Protein AF-A0A165G1H1-F1 (afdb_monomer_lite)

Sequence (234 aa):
MLLKFMSTDVFQSAILDDTTGDLAFRTKTHRPRRTRSGSQASNSSFASIRSLEKCPMASGSSEPHITLVEDAEGNIVADVTWEGDNAVLIRIGDECIKGTAELFDAAFMRILPDGVLMPTRMEYTWRLASDCLTLQNHIRSGAGSSLIPASAPRAGHDYVDLRALPEDEILEMLVCYLLLSSLRERMYSIKPQAYSHTRNQRTTQRQPLSLSTLRRHATRSVACLRNTFRRTVT

Radius of gyration: 27.7 Å; chains: 1; bounding box: 41×78×94 Å

Secondary structure (DSSP, 8-state):
-EEEESSS-TTS-EEEETTT--EEEEEEEE-------------------------------PPPEEEEEE-SS--EEEEEEEETTEEEEEEETTEEE-SHHHHB-GGG-EEETTEEEEEBTTS-EEEE-SS-EEEE--TT-SS------SS-SSSSS-EEE-TTS-HHHHHHHHHHHHHHHHHHHHHHHT-SSSSTTSGGGS--------GGGTTSSSSSSSTTGGGTTS----

Structure (mmCIF, N/CA/C/O backbone):
data_AF-A0A165G1H1-F1
#
_entry.id   AF-A0A165G1H1-F1
#
loop_
_atom_site.group_PDB
_atom_site.id
_atom_site.type_symbol
_atom_site.label_atom_id
_atom_site.label_alt_id
_atom_site.label_comp_id
_atom_site.label_asym_id
_atom_site.label_entity_id
_atom_site.label_seq_id
_atom_site.pdbx_PDB_ins_code
_atom_site.Cartn_x
_atom_site.Cartn_y
_atom_site.Cartn_z
_atom_site.occupancy
_atom_site.B_iso_or_equiv
_atom_site.auth_seq_id
_atom_site.auth_comp_id
_atom_site.auth_asym_id
_atom_site.auth_atom_id
_atom_site.pdbx_PDB_model_num
ATOM 1 N N . MET A 1 1 ? -7.426 -11.919 4.978 1.00 88.00 1 MET A N 1
ATOM 2 C CA . MET A 1 1 ? -8.540 -11.114 4.445 1.00 88.00 1 MET A CA 1
ATOM 3 C C . MET A 1 1 ? -8.407 -10.894 2.931 1.00 88.00 1 MET A C 1
ATOM 5 O O . MET A 1 1 ? -7.286 -10.710 2.481 1.00 88.00 1 MET A O 1
ATOM 9 N N . LEU A 1 2 ? -9.486 -10.939 2.130 1.00 91.81 2 LEU A N 1
ATOM 10 C CA . LEU A 1 2 ? -9.439 -10.493 0.718 1.00 91.81 2 LEU A CA 1
ATOM 11 C C . LEU A 1 2 ? -10.027 -9.088 0.658 1.00 91.81 2 LEU A C 1
ATOM 13 O O . LEU A 1 2 ? -11.213 -8.919 0.905 1.00 91.81 2 LEU A O 1
ATOM 17 N N . LEU A 1 3 ? -9.198 -8.099 0.356 1.00 94.25 3 LEU A N 1
ATOM 18 C CA . LEU A 1 3 ? -9.585 -6.696 0.396 1.00 94.25 3 LEU A CA 1
ATOM 19 C C . LEU A 1 3 ? -10.012 -6.209 -0.984 1.00 94.25 3 LEU A C 1
ATOM 21 O O . LEU A 1 3 ? -9.318 -6.469 -1.966 1.00 94.25 3 LEU A O 1
ATOM 25 N N . LYS A 1 4 ? -11.128 -5.482 -1.044 1.00 94.25 4 LYS A N 1
ATOM 26 C CA . LYS A 1 4 ? -11.696 -4.895 -2.256 1.00 94.25 4 LYS A CA 1
ATOM 27 C C . LYS A 1 4 ? -11.746 -3.371 -2.168 1.00 94.25 4 LYS A C 1
ATOM 29 O O . LYS A 1 4 ? -12.435 -2.816 -1.316 1.00 94.25 4 LYS A O 1
ATOM 34 N N . PHE A 1 5 ? -11.089 -2.692 -3.096 1.00 94.38 5 PHE A N 1
ATOM 35 C CA . PHE A 1 5 ? -11.123 -1.245 -3.263 1.00 94.38 5 PHE A CA 1
ATOM 36 C C . PHE A 1 5 ? -12.412 -0.823 -3.978 1.00 94.38 5 PHE A C 1
ATOM 38 O O . PHE A 1 5 ? -12.805 -1.390 -4.994 1.00 94.38 5 PHE A O 1
ATOM 45 N N . MET A 1 6 ? -13.094 0.180 -3.430 1.00 94.69 6 MET A N 1
ATOM 46 C CA . MET A 1 6 ? -14.313 0.758 -4.009 1.00 94.69 6 MET A CA 1
ATOM 47 C C . MET A 1 6 ? -14.039 1.877 -5.017 1.00 94.69 6 MET A C 1
ATOM 49 O O . MET A 1 6 ? -14.932 2.248 -5.777 1.00 94.69 6 MET A O 1
ATOM 53 N N . SER A 1 7 ? -12.828 2.430 -5.014 1.00 92.31 7 SER A N 1
ATOM 54 C CA . SER A 1 7 ? -12.386 3.494 -5.910 1.00 92.31 7 SER A CA 1
ATOM 55 C C . SER A 1 7 ? -11.147 3.051 -6.677 1.00 92.31 7 SER A C 1
ATOM 57 O O . SER A 1 7 ? -10.309 2.322 -6.152 1.00 92.31 7 SER A O 1
ATOM 59 N N . THR A 1 8 ? -10.998 3.556 -7.902 1.00 89.31 8 THR A N 1
ATOM 60 C CA . THR A 1 8 ? -9.758 3.406 -8.675 1.00 89.31 8 THR A CA 1
ATOM 61 C C . THR A 1 8 ? -8.604 4.198 -8.064 1.00 89.31 8 THR A C 1
ATOM 63 O O . THR A 1 8 ? -7.445 3.869 -8.291 1.00 89.31 8 THR A O 1
ATOM 66 N N . ASP A 1 9 ? -8.912 5.266 -7.320 1.00 92.06 9 ASP A N 1
ATOM 67 C CA . ASP A 1 9 ? -7.918 6.021 -6.563 1.00 92.06 9 ASP A CA 1
ATOM 68 C C . ASP A 1 9 ? -7.732 5.371 -5.188 1.00 92.06 9 ASP A C 1
ATOM 70 O O . ASP A 1 9 ? -8.507 5.610 -4.259 1.00 92.06 9 ASP A O 1
ATOM 74 N N . VAL A 1 10 ? -6.688 4.549 -5.059 1.00 93.88 10 VAL A N 1
ATOM 75 C CA . VAL A 1 10 ? -6.363 3.822 -3.819 1.00 93.88 10 VAL A CA 1
ATOM 76 C C . VAL A 1 10 ? -6.063 4.749 -2.638 1.00 93.88 10 VAL A C 1
ATOM 78 O O . VAL A 1 10 ? -6.120 4.310 -1.494 1.00 93.88 10 VAL A O 1
ATOM 81 N N . PHE A 1 11 ? -5.781 6.028 -2.893 1.00 95.06 11 PHE A N 1
ATOM 82 C CA . PHE A 1 11 ? -5.533 7.064 -1.887 1.00 95.06 11 PHE A CA 1
ATOM 83 C C . PHE A 1 11 ? -6.818 7.744 -1.385 1.00 95.06 11 PHE A C 1
ATOM 85 O O . PHE A 1 11 ? -6.796 8.496 -0.406 1.00 95.06 11 PHE A O 1
ATOM 92 N N . GLN A 1 12 ? -7.942 7.493 -2.059 1.00 95.75 12 GLN A N 1
ATOM 93 C CA . GLN A 1 12 ? -9.278 7.968 -1.707 1.00 95.75 12 GLN A CA 1
ATOM 94 C C . GLN A 1 12 ? -10.297 6.840 -1.908 1.00 95.75 12 GLN A C 1
ATOM 96 O O . GLN A 1 12 ? -11.216 6.947 -2.725 1.00 95.75 12 GLN A O 1
ATOM 101 N N . SER A 1 13 ? -10.126 5.735 -1.181 1.00 96.38 13 SER A N 1
ATOM 102 C CA . SER A 1 13 ? -10.962 4.545 -1.334 1.00 96.38 13 SER A CA 1
ATOM 103 C C . SER A 1 13 ? -11.486 4.032 0.001 1.00 96.38 13 SER A C 1
ATOM 105 O O . SER A 1 13 ? -10.786 4.004 1.009 1.00 96.38 13 SER A O 1
ATOM 107 N N . ALA A 1 14 ? -12.726 3.547 -0.012 1.00 97.19 14 ALA A N 1
ATOM 108 C CA . ALA A 1 14 ? -13.177 2.571 0.972 1.00 97.19 14 ALA A CA 1
ATOM 109 C C . ALA A 1 14 ? -12.654 1.188 0.566 1.00 97.19 14 ALA A C 1
ATOM 111 O O . ALA A 1 14 ? -12.593 0.877 -0.629 1.00 97.19 14 ALA A O 1
ATOM 112 N N . ILE A 1 15 ? -12.258 0.384 1.543 1.00 97.06 15 ILE A N 1
ATOM 113 C CA . ILE A 1 15 ? -11.719 -0.956 1.346 1.00 97.06 15 ILE A CA 1
ATOM 114 C C . ILE A 1 15 ? -12.607 -1.916 2.127 1.00 97.06 15 ILE A C 1
ATOM 116 O O . ILE A 1 15 ? -12.698 -1.824 3.349 1.00 97.06 15 ILE A O 1
ATOM 120 N N . LEU A 1 16 ? -13.285 -2.808 1.414 1.00 96.69 16 LEU A N 1
ATOM 121 C CA . LEU A 1 16 ? -14.187 -3.796 1.998 1.00 96.69 16 LEU A CA 1
ATOM 122 C C . LEU A 1 16 ? -13.482 -5.147 2.126 1.00 96.69 16 LEU A C 1
ATOM 124 O O . LEU A 1 16 ? -12.673 -5.493 1.265 1.00 96.69 16 LEU A O 1
ATOM 128 N N . ASP A 1 17 ? -13.815 -5.934 3.142 1.00 95.75 17 ASP A N 1
ATOM 129 C CA . ASP A 1 17 ? -13.526 -7.367 3.107 1.00 95.75 17 ASP A CA 1
ATOM 130 C C . ASP A 1 17 ? -14.529 -8.030 2.155 1.00 95.75 17 ASP A C 1
ATOM 132 O O . ASP A 1 17 ? -15.737 -7.982 2.363 1.00 95.75 17 ASP A O 1
ATOM 136 N N . ASP A 1 18 ? -14.040 -8.640 1.079 1.00 93.56 18 ASP A N 1
ATOM 137 C CA . ASP A 1 18 ? -14.876 -9.301 0.073 1.00 93.56 18 ASP A CA 1
ATOM 138 C C . ASP A 1 18 ? -15.658 -10.492 0.651 1.00 93.56 18 ASP A C 1
ATOM 140 O O . ASP A 1 18 ? -16.696 -10.870 0.112 1.00 93.56 18 ASP A O 1
ATOM 144 N N . THR A 1 19 ? -15.173 -11.093 1.744 1.00 93.00 19 THR A N 1
ATOM 145 C CA . THR A 1 19 ? -15.834 -12.247 2.365 1.00 93.00 19 THR A CA 1
ATOM 146 C C . THR A 1 19 ? -17.024 -11.862 3.232 1.00 93.00 19 THR A C 1
ATOM 148 O O . THR A 1 19 ? -18.045 -12.549 3.180 1.00 93.00 19 THR A O 1
ATOM 151 N N . THR A 1 20 ? -16.922 -10.776 3.999 1.00 95.69 20 THR A N 1
ATOM 152 C CA . THR A 1 20 ? -18.001 -10.304 4.880 1.00 95.69 20 THR A CA 1
ATOM 153 C C . THR A 1 20 ? -18.865 -9.231 4.218 1.00 95.69 20 THR A C 1
ATOM 155 O O . THR A 1 20 ? -20.048 -9.115 4.519 1.00 95.69 20 THR A O 1
ATOM 158 N N . GLY A 1 21 ? -18.299 -8.479 3.272 1.00 95.56 21 GLY A N 1
ATOM 159 C CA . GLY A 1 21 ? -18.893 -7.273 2.700 1.00 95.56 21 GLY A CA 1
ATOM 160 C C . GLY A 1 21 ? -18.732 -6.034 3.586 1.00 95.56 21 GLY A C 1
ATOM 161 O O . GLY A 1 21 ? -19.186 -4.956 3.197 1.00 95.56 21 GLY A O 1
ATOM 162 N N . ASP A 1 22 ? -18.086 -6.172 4.745 1.00 97.38 22 ASP A N 1
ATOM 163 C CA . ASP A 1 22 ? -17.929 -5.096 5.717 1.00 97.38 22 ASP A CA 1
ATOM 164 C C . ASP A 1 22 ? -16.789 -4.151 5.334 1.00 97.38 22 ASP A C 1
ATOM 166 O O . ASP A 1 22 ? -15.835 -4.518 4.643 1.00 97.38 22 ASP A O 1
ATOM 170 N N . LEU A 1 23 ? -16.885 -2.906 5.801 1.00 97.69 23 LEU A N 1
ATOM 171 C CA . LEU A 1 23 ? -15.810 -1.930 5.671 1.00 97.69 23 LEU A CA 1
ATOM 172 C C . LEU A 1 23 ? -14.637 -2.361 6.554 1.00 97.69 23 LEU A C 1
ATOM 174 O O . LEU A 1 23 ? -14.762 -2.339 7.770 1.00 97.69 23 LEU A O 1
ATOM 178 N N . ALA A 1 24 ? -13.507 -2.708 5.943 1.00 97.44 24 ALA A N 1
ATOM 179 C CA . ALA A 1 24 ? -12.285 -3.039 6.667 1.00 97.44 24 ALA A CA 1
ATOM 180 C C . ALA A 1 24 ? -11.453 -1.780 6.939 1.00 97.44 24 ALA A C 1
ATOM 182 O O . ALA A 1 24 ? -11.040 -1.534 8.066 1.00 97.44 24 ALA A O 1
ATOM 183 N N . PHE A 1 25 ? -11.231 -0.963 5.903 1.00 98.12 25 PHE A N 1
ATOM 184 C CA . PHE A 1 25 ? -10.401 0.237 6.005 1.00 98.12 25 PHE A CA 1
ATOM 185 C C . PHE A 1 25 ? -10.899 1.371 5.112 1.00 98.12 25 PHE A C 1
ATOM 187 O O . PHE A 1 25 ? -11.646 1.168 4.150 1.00 98.12 25 PHE A O 1
ATOM 194 N N . ARG A 1 26 ? -10.414 2.584 5.371 1.00 98.38 26 ARG A N 1
ATOM 195 C CA . ARG A 1 26 ? -10.603 3.743 4.498 1.00 98.38 26 ARG A CA 1
ATOM 196 C C . ARG A 1 26 ? -9.303 4.506 4.316 1.00 98.38 26 ARG A C 1
ATOM 198 O O . ARG A 1 26 ? -8.645 4.858 5.285 1.00 98.38 26 ARG A O 1
ATOM 205 N N . THR A 1 27 ? -8.966 4.823 3.073 1.00 98.12 27 THR A N 1
ATOM 206 C CA . THR A 1 27 ? -7.806 5.653 2.747 1.00 98.12 27 THR A CA 1
ATOM 207 C C . THR A 1 27 ? -8.238 7.077 2.416 1.00 98.12 27 THR A C 1
ATOM 209 O O . THR A 1 27 ? -9.211 7.300 1.688 1.00 98.12 27 T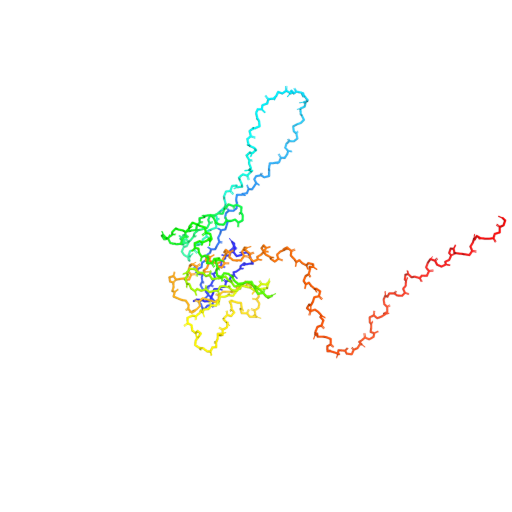HR A O 1
ATOM 212 N N . LYS A 1 28 ? -7.527 8.062 2.973 1.00 97.75 28 LYS A N 1
ATOM 213 C CA . LYS A 1 28 ? -7.752 9.488 2.705 1.00 97.75 28 LYS A CA 1
ATOM 214 C C . LYS A 1 28 ? -6.433 10.228 2.572 1.00 97.75 28 LYS A C 1
ATOM 216 O O . LYS A 1 28 ? -5.725 10.427 3.555 1.00 97.75 28 LYS A O 1
ATOM 221 N N . THR A 1 29 ? -6.141 10.730 1.380 1.00 96.44 29 THR A N 1
ATOM 222 C CA . THR A 1 29 ? -5.012 11.645 1.185 1.00 96.44 29 THR A CA 1
ATOM 223 C C . THR A 1 29 ? -5.447 13.101 1.211 1.00 96.44 29 THR A C 1
ATOM 225 O O . THR A 1 29 ? -6.160 13.586 0.328 1.00 96.44 29 THR A O 1
ATOM 228 N N . HIS A 1 30 ? -4.937 13.828 2.200 1.00 94.38 30 HIS A N 1
ATOM 229 C CA . HIS A 1 30 ? -5.080 15.269 2.329 1.00 94.38 30 HIS A CA 1
ATOM 230 C C . HIS A 1 30 ? -3.981 15.957 1.528 1.00 94.38 30 HIS A C 1
ATOM 232 O O . HIS A 1 30 ? -2.881 16.189 2.024 1.00 94.38 30 HIS A O 1
ATOM 238 N N . ARG A 1 31 ? -4.276 16.283 0.266 1.00 88.19 31 ARG A N 1
ATOM 239 C CA . ARG A 1 31 ? -3.394 17.139 -0.532 1.00 88.19 31 ARG A CA 1
ATOM 240 C C . ARG A 1 31 ? -3.667 18.599 -0.176 1.00 88.19 31 ARG A C 1
ATOM 242 O O . ARG A 1 31 ? -4.830 19.012 -0.269 1.00 88.19 31 ARG A O 1
ATOM 249 N N . PRO A 1 32 ? -2.642 19.391 0.172 1.00 81.06 32 PRO A N 1
ATOM 250 C CA . PRO A 1 32 ? -2.816 20.820 0.324 1.00 81.06 32 PRO A CA 1
ATOM 251 C C . PRO A 1 32 ? -3.349 21.354 -0.999 1.00 81.06 32 PRO A C 1
ATOM 253 O O . PRO A 1 32 ? -2.744 21.197 -2.067 1.00 81.06 32 PRO A O 1
ATOM 256 N N . ARG A 1 33 ? -4.563 21.911 -0.955 1.00 73.81 33 ARG A N 1
ATOM 257 C CA . ARG A 1 33 ? -5.122 22.589 -2.117 1.00 73.81 33 ARG A CA 1
ATOM 258 C C . ARG A 1 33 ? -4.178 23.741 -2.384 1.00 73.81 33 ARG A C 1
ATOM 260 O O . ARG A 1 33 ? -4.191 24.704 -1.626 1.00 73.81 33 ARG A O 1
ATOM 267 N N . ARG A 1 34 ? -3.393 23.659 -3.465 1.00 65.81 34 ARG A N 1
ATOM 268 C CA . ARG A 1 34 ? -2.727 24.840 -4.012 1.00 65.81 34 ARG A CA 1
ATOM 269 C C . ARG A 1 34 ? -3.820 25.883 -4.162 1.00 65.81 34 ARG A C 1
ATOM 271 O O . ARG A 1 34 ? -4.680 25.749 -5.036 1.00 65.81 34 ARG A O 1
ATOM 278 N N . THR A 1 35 ? -3.824 26.882 -3.288 1.00 65.81 35 THR A N 1
ATOM 279 C CA . THR A 1 35 ? -4.577 28.102 -3.504 1.00 65.81 35 THR A CA 1
ATOM 280 C C . THR A 1 35 ? -4.080 28.578 -4.851 1.00 65.81 35 THR A C 1
ATOM 282 O O . THR A 1 35 ? -2.917 28.951 -5.002 1.00 65.81 35 THR A O 1
ATOM 285 N N . ARG A 1 36 ? -4.916 28.430 -5.888 1.00 61.50 36 ARG A N 1
ATOM 286 C CA . ARG A 1 36 ? -4.657 29.075 -7.168 1.00 61.50 36 ARG A CA 1
ATOM 287 C C . ARG A 1 36 ? -4.565 30.540 -6.799 1.00 61.50 36 ARG A C 1
ATOM 289 O O . ARG A 1 36 ? -5.592 31.153 -6.525 1.00 61.50 36 ARG A O 1
ATOM 296 N N . SER A 1 37 ? -3.338 31.043 -6.695 1.00 57.97 37 SER A N 1
ATOM 297 C CA . SER A 1 37 ? -3.069 32.461 -6.588 1.00 57.97 37 SER A CA 1
ATOM 298 C C . SER A 1 37 ? -3.634 33.032 -7.876 1.00 57.97 37 SER A C 1
ATOM 300 O O . SER A 1 37 ? -3.031 32.921 -8.944 1.00 57.97 37 SER A O 1
ATOM 302 N N . GLY A 1 38 ? -4.901 33.442 -7.805 1.00 55.44 38 GLY A N 1
ATOM 303 C CA . GLY A 1 38 ? -5.586 34.104 -8.888 1.00 55.44 38 GLY A CA 1
ATOM 304 C C . GLY A 1 38 ? -4.747 35.327 -9.156 1.00 55.44 38 GLY A C 1
ATOM 305 O O . GLY A 1 38 ? -4.605 36.174 -8.280 1.00 55.44 38 GLY A O 1
ATOM 306 N N . SER A 1 39 ? -4.119 35.348 -10.323 1.00 54.97 39 SER A N 1
ATOM 307 C CA . SER A 1 39 ? -3.339 36.460 -10.825 1.00 54.97 39 SER A CA 1
ATOM 308 C C . SER A 1 39 ? -4.213 37.710 -10.806 1.00 54.97 39 SER A C 1
ATOM 310 O O . SER A 1 39 ? -4.924 37.997 -11.768 1.00 54.97 39 SER A O 1
ATOM 312 N N . GLN A 1 40 ? -4.187 38.443 -9.694 1.00 53.25 40 GLN A N 1
ATOM 313 C CA . GLN A 1 40 ? -4.525 39.850 -9.693 1.00 53.25 40 GLN A CA 1
ATOM 314 C C . GLN A 1 40 ? -3.415 40.514 -10.495 1.00 53.25 40 GLN A C 1
ATOM 316 O O . GLN A 1 40 ? -2.267 40.606 -10.062 1.00 53.25 40 GLN A O 1
ATOM 321 N N . ALA A 1 41 ? -3.755 40.865 -11.732 1.00 54.38 41 ALA A N 1
ATOM 322 C CA . ALA A 1 41 ? -2.933 41.685 -12.593 1.00 54.38 41 ALA A CA 1
ATOM 323 C C . ALA A 1 41 ? -2.768 43.059 -11.932 1.00 54.38 41 ALA A C 1
ATOM 325 O O . ALA A 1 41 ? -3.578 43.961 -12.132 1.00 54.38 41 ALA A O 1
ATOM 326 N N . SER A 1 42 ? -1.724 43.208 -11.125 1.00 48.38 42 SER A N 1
ATOM 327 C CA . SER A 1 42 ? -1.283 44.507 -10.637 1.00 48.38 42 SER A CA 1
ATOM 328 C C . SER A 1 42 ? -0.283 45.067 -11.639 1.00 48.38 42 SER A C 1
ATOM 330 O O . SER A 1 42 ? 0.907 44.761 -11.616 1.00 48.38 42 SER A O 1
ATOM 332 N N . ASN A 1 43 ? -0.805 45.879 -12.555 1.00 59.03 43 ASN A N 1
ATOM 333 C CA . ASN A 1 43 ? -0.022 46.827 -13.330 1.00 59.03 43 ASN A CA 1
ATOM 334 C C . ASN A 1 43 ? 0.638 47.828 -12.370 1.00 59.03 43 ASN A C 1
ATOM 336 O O . ASN A 1 43 ? -0.042 48.728 -11.888 1.00 59.03 43 ASN A O 1
ATOM 340 N N . SER A 1 44 ? 1.948 47.728 -12.139 1.00 47.44 44 SER A N 1
ATOM 341 C CA . SER A 1 44 ? 2.757 48.899 -11.769 1.00 47.44 44 SER A CA 1
ATOM 342 C C . SER A 1 44 ? 4.259 48.656 -11.944 1.00 47.44 44 SER A C 1
ATOM 344 O O . SER A 1 44 ? 4.891 47.957 -11.160 1.00 47.44 44 SER A O 1
ATOM 346 N N . SER A 1 45 ? 4.774 49.298 -12.989 1.00 46.62 45 SER A N 1
ATOM 347 C CA . SER A 1 45 ? 5.944 50.181 -13.031 1.00 46.62 45 SER A CA 1
ATOM 348 C C . SER A 1 45 ? 7.354 49.700 -12.656 1.00 46.62 45 SER A C 1
ATOM 350 O O . SER A 1 45 ? 7.663 49.199 -11.583 1.00 46.62 45 SER A O 1
ATOM 352 N N . PHE A 1 46 ? 8.212 50.007 -13.626 1.00 56.78 46 PHE A N 1
ATOM 353 C CA . PHE A 1 46 ? 9.656 49.895 -13.760 1.00 56.78 46 PHE A CA 1
ATOM 354 C C . PHE A 1 46 ? 10.481 50.550 -12.631 1.00 56.78 46 PHE A C 1
ATOM 356 O O . PHE A 1 46 ? 10.100 51.581 -12.084 1.00 56.78 46 PHE A O 1
ATOM 363 N N . ALA A 1 47 ? 11.695 50.010 -12.469 1.00 53.56 47 ALA A N 1
ATOM 364 C CA . ALA A 1 47 ? 12.899 50.576 -11.844 1.00 53.56 47 ALA A CA 1
ATOM 365 C C . ALA A 1 47 ? 13.067 50.482 -10.311 1.00 53.56 47 ALA A C 1
ATOM 367 O O . ALA A 1 47 ? 12.691 51.371 -9.555 1.00 53.56 47 ALA A O 1
ATOM 368 N N . SER A 1 48 ? 13.864 49.499 -9.877 1.00 39.47 48 SER A N 1
ATOM 369 C CA . SER A 1 48 ? 15.102 49.795 -9.137 1.00 39.47 48 SER A CA 1
ATOM 370 C C . SER A 1 48 ? 16.038 48.590 -9.099 1.00 39.47 48 SER A C 1
ATOM 372 O O . SER A 1 48 ? 15.729 47.538 -8.550 1.00 39.47 48 SER A O 1
ATOM 374 N N . ILE A 1 49 ? 17.216 48.787 -9.687 1.00 55.88 49 ILE A N 1
ATOM 375 C CA . ILE A 1 49 ? 18.392 47.935 -9.545 1.00 55.88 49 ILE A CA 1
ATOM 376 C C . ILE A 1 49 ? 18.939 48.177 -8.138 1.00 55.88 49 ILE A C 1
ATOM 378 O O . ILE A 1 49 ? 19.509 49.236 -7.877 1.00 55.88 49 ILE A O 1
ATOM 382 N N . ARG A 1 50 ? 18.797 47.203 -7.238 1.00 40.47 50 ARG A N 1
ATOM 383 C CA . ARG A 1 50 ? 19.699 47.051 -6.093 1.00 40.47 50 ARG A CA 1
ATOM 384 C C . ARG A 1 50 ? 20.026 45.580 -5.903 1.00 40.47 50 ARG A C 1
ATOM 386 O O . ARG A 1 50 ? 19.154 44.756 -5.662 1.00 40.47 50 ARG A O 1
ATOM 393 N N . SER A 1 51 ? 21.318 45.312 -6.060 1.00 56.25 51 SER A N 1
ATOM 394 C CA . SER A 1 51 ? 22.048 44.136 -5.608 1.00 56.25 51 SER A CA 1
ATOM 395 C C . SER A 1 51 ? 21.597 43.764 -4.192 1.00 56.25 51 SER A C 1
ATOM 397 O O . SER A 1 51 ? 22.027 44.382 -3.218 1.00 56.25 51 SER A O 1
ATOM 399 N N . LEU A 1 52 ? 20.714 42.775 -4.105 1.00 46.84 52 LEU A N 1
ATOM 400 C CA . LEU A 1 52 ? 20.425 42.040 -2.890 1.00 46.84 52 LEU A CA 1
ATOM 401 C C . LEU A 1 52 ? 21.015 40.651 -3.094 1.00 46.84 52 LEU A C 1
ATOM 403 O O . LEU A 1 52 ? 20.851 40.051 -4.160 1.00 46.84 52 LEU A O 1
ATOM 407 N N . GLU A 1 53 ? 21.758 40.210 -2.089 1.00 45.25 53 GLU A N 1
ATOM 408 C CA . GLU A 1 53 ? 22.333 38.884 -1.983 1.00 45.25 53 GLU A CA 1
ATOM 409 C C . GLU A 1 53 ? 21.385 37.829 -2.533 1.00 45.25 53 GLU A C 1
ATOM 411 O O . GLU A 1 53 ? 20.179 37.835 -2.286 1.00 45.25 53 GLU A O 1
ATOM 416 N N . LYS A 1 54 ? 21.977 36.917 -3.297 1.00 46.09 54 LYS A N 1
ATOM 417 C CA . LYS A 1 54 ? 21.368 35.688 -3.771 1.00 46.09 54 LYS A CA 1
ATOM 418 C C . LYS A 1 54 ? 20.920 34.886 -2.548 1.00 46.09 54 LYS A C 1
ATOM 420 O O . LYS A 1 54 ? 21.642 34.007 -2.088 1.00 46.09 54 LYS A O 1
ATOM 425 N N . CYS A 1 55 ? 19.738 35.201 -2.016 1.00 42.53 55 CYS A N 1
ATOM 426 C CA . CYS A 1 55 ? 19.016 34.313 -1.127 1.00 42.53 55 CYS A CA 1
ATOM 427 C C . CYS A 1 55 ? 18.994 32.956 -1.837 1.00 42.53 55 CYS A C 1
ATOM 429 O O . CYS A 1 55 ? 18.697 32.926 -3.042 1.00 42.53 55 CYS A O 1
ATOM 431 N N . PRO A 1 56 ? 19.352 31.849 -1.164 1.00 46.09 56 PRO A N 1
ATOM 432 C CA . PRO A 1 56 ? 19.143 30.541 -1.752 1.00 46.09 56 PRO A CA 1
ATOM 433 C C . PRO A 1 56 ? 17.671 30.525 -2.134 1.00 46.09 56 PRO A C 1
ATOM 435 O O . PRO A 1 56 ? 16.816 30.806 -1.293 1.00 46.09 56 PRO A O 1
ATOM 438 N N . MET A 1 57 ? 17.394 30.351 -3.429 1.00 45.78 57 MET A N 1
ATOM 439 C CA . MET A 1 57 ? 16.030 30.203 -3.900 1.00 45.78 57 MET A CA 1
ATOM 440 C C . MET A 1 57 ? 15.400 29.182 -2.970 1.00 45.78 57 MET A C 1
ATOM 442 O O . MET A 1 57 ? 15.901 28.061 -2.901 1.00 45.78 57 MET A O 1
ATOM 446 N N . ALA A 1 58 ? 14.402 29.612 -2.196 1.00 51.59 58 ALA A N 1
ATOM 447 C CA . ALA A 1 58 ? 13.568 28.733 -1.409 1.00 51.59 58 ALA A CA 1
ATOM 448 C C . ALA A 1 58 ? 12.954 27.775 -2.426 1.00 51.59 58 ALA A C 1
ATOM 450 O O . ALA A 1 58 ? 11.972 28.090 -3.096 1.00 51.59 58 ALA A O 1
ATOM 451 N N . SER A 1 59 ? 13.659 26.672 -2.657 1.00 51.56 59 SER A N 1
ATOM 452 C CA . SER A 1 59 ? 13.263 25.568 -3.502 1.00 51.56 59 SER A CA 1
ATOM 453 C C . SER A 1 59 ? 11.905 25.180 -2.975 1.00 51.56 59 SER A C 1
ATOM 455 O O . SER A 1 59 ? 11.827 24.749 -1.829 1.00 51.56 59 SER A O 1
ATOM 457 N N . GLY A 1 60 ? 10.865 25.487 -3.755 1.00 57.47 60 GLY A N 1
ATOM 458 C CA . GLY A 1 60 ? 9.480 25.486 -3.314 1.00 57.47 60 GLY A CA 1
ATOM 459 C C . GLY A 1 60 ? 9.148 24.195 -2.592 1.00 57.47 60 GLY A C 1
ATOM 460 O O . GLY A 1 60 ? 8.846 23.192 -3.236 1.00 57.47 60 GLY A O 1
ATOM 461 N N . SER A 1 61 ? 9.235 24.243 -1.262 1.00 60.34 61 SER A N 1
ATOM 462 C CA . SER A 1 61 ? 8.901 23.144 -0.380 1.00 60.34 61 SER A CA 1
ATOM 463 C C . SER A 1 61 ? 7.417 22.927 -0.584 1.00 60.34 61 SER A C 1
ATOM 465 O O . SER A 1 61 ? 6.590 23.706 -0.102 1.00 60.34 61 SER A O 1
ATOM 467 N N . SER A 1 62 ? 7.085 21.946 -1.421 1.00 73.50 62 SER A N 1
ATOM 468 C CA . SER A 1 62 ? 5.713 21.500 -1.565 1.00 73.50 62 SER A CA 1
ATOM 469 C C . SER A 1 62 ? 5.237 21.187 -0.158 1.00 73.50 62 SER A C 1
ATOM 471 O O . SER A 1 62 ? 5.870 20.392 0.531 1.00 73.50 62 SER A O 1
ATOM 473 N N . GLU A 1 63 ? 4.173 21.857 0.272 1.00 82.19 63 GLU A N 1
ATOM 474 C CA . GLU A 1 63 ? 3.558 21.602 1.566 1.00 82.19 63 GLU A CA 1
ATOM 475 C C . GLU A 1 63 ? 3.352 20.083 1.712 1.00 82.19 63 GLU A C 1
ATOM 477 O O . GLU A 1 63 ? 2.891 19.442 0.750 1.00 82.19 63 GLU A O 1
ATOM 482 N N . PRO A 1 64 ? 3.793 19.487 2.836 1.00 86.50 64 PRO A N 1
ATOM 483 C CA . PRO A 1 64 ? 3.724 18.050 3.012 1.00 86.50 64 PRO A CA 1
ATOM 484 C C . PRO A 1 64 ? 2.262 17.621 2.948 1.00 86.50 64 PRO A C 1
ATOM 486 O O . PRO A 1 64 ? 1.372 18.298 3.464 1.00 86.50 64 PRO A O 1
ATOM 489 N N . HIS A 1 65 ? 2.009 16.499 2.286 1.00 93.75 65 HIS A N 1
ATOM 490 C CA . HIS A 1 65 ? 0.679 15.905 2.261 1.00 93.75 65 HIS A CA 1
ATOM 491 C C . HIS A 1 65 ? 0.686 14.603 3.045 1.00 93.75 65 HIS A C 1
ATOM 493 O O . HIS A 1 65 ? 1.723 13.959 3.175 1.00 93.75 65 HIS A O 1
ATOM 499 N N . ILE A 1 66 ? -0.467 14.227 3.592 1.00 96.88 66 ILE A N 1
ATOM 500 C CA . ILE A 1 66 ? -0.590 13.058 4.465 1.00 96.88 66 ILE A CA 1
ATOM 501 C C . ILE A 1 66 ? -1.665 12.140 3.901 1.00 96.88 66 ILE A C 1
ATOM 503 O O . ILE A 1 66 ? -2.738 12.596 3.505 1.00 96.88 66 ILE A O 1
ATOM 507 N N . THR A 1 67 ? -1.360 10.849 3.849 1.00 98.00 67 THR A N 1
ATOM 508 C CA . THR A 1 67 ? -2.326 9.785 3.572 1.00 98.00 67 THR A CA 1
ATOM 509 C C . THR A 1 67 ? -2.649 9.080 4.874 1.00 98.00 67 THR A C 1
ATOM 511 O O . THR A 1 67 ? -1.742 8.573 5.519 1.00 98.00 67 THR A O 1
ATOM 514 N N . LEU A 1 68 ? -3.922 9.054 5.245 1.00 98.44 68 LEU A N 1
ATOM 515 C CA . LEU A 1 68 ? -4.430 8.373 6.430 1.00 98.44 68 LEU A CA 1
ATOM 516 C C . LEU A 1 68 ? -5.072 7.049 6.024 1.00 98.44 68 LEU A C 1
ATOM 518 O O . LEU A 1 68 ? -5.750 6.983 4.994 1.00 98.44 68 LEU A O 1
ATOM 522 N N . VAL A 1 69 ? -4.877 6.027 6.848 1.00 98.44 69 VAL A N 1
ATOM 523 C CA . VAL A 1 69 ? -5.604 4.761 6.815 1.00 98.44 69 VAL A CA 1
ATOM 524 C C . VAL A 1 69 ? -6.422 4.685 8.096 1.00 98.44 69 VAL A C 1
ATOM 526 O O . VAL A 1 69 ? -5.870 4.672 9.196 1.00 98.44 69 VAL A O 1
ATOM 529 N N . GLU A 1 70 ? -7.736 4.679 7.941 1.00 98.62 70 GLU A N 1
ATOM 530 C CA . GLU A 1 70 ? -8.702 4.544 9.025 1.00 98.62 70 GLU A CA 1
ATOM 531 C C . GLU A 1 70 ? -9.243 3.110 9.068 1.00 98.62 70 GLU A C 1
ATOM 533 O O . GLU A 1 70 ? -9.379 2.481 8.014 1.00 98.62 70 GLU A O 1
ATOM 538 N N . ASP A 1 71 ? -9.559 2.608 10.259 1.00 98.31 71 ASP A N 1
ATOM 539 C CA . ASP A 1 71 ? -10.321 1.368 10.455 1.00 98.31 71 ASP A CA 1
ATOM 540 C C . ASP A 1 71 ? -11.828 1.561 10.160 1.00 98.31 71 ASP A C 1
ATOM 542 O O . ASP A 1 71 ? -12.258 2.588 9.614 1.00 98.31 71 ASP A O 1
ATOM 546 N N . ALA A 1 72 ? -12.642 0.552 10.478 1.00 97.75 72 ALA A N 1
ATOM 547 C CA . ALA A 1 72 ? -14.091 0.581 10.282 1.00 97.75 72 ALA A CA 1
ATOM 548 C C . ALA A 1 72 ? -14.784 1.642 11.159 1.00 97.75 72 ALA A C 1
ATOM 550 O O . ALA A 1 72 ? -15.778 2.248 10.745 1.00 97.75 72 ALA A O 1
ATOM 551 N N . GLU A 1 73 ? -14.240 1.885 12.350 1.00 98.19 73 GLU A N 1
ATOM 552 C CA . GLU A 1 73 ? -14.717 2.837 13.352 1.00 98.19 73 GLU A CA 1
ATOM 553 C C . GLU A 1 73 ? -14.270 4.281 13.066 1.00 98.19 73 GLU A C 1
ATOM 555 O O . GLU A 1 73 ? -14.826 5.228 13.629 1.00 98.19 73 GLU A O 1
ATOM 560 N N . GLY A 1 74 ? -13.307 4.467 12.162 1.00 97.75 74 GLY A N 1
ATOM 561 C CA . GLY A 1 74 ? -12.754 5.765 11.788 1.00 97.75 74 GLY A CA 1
ATOM 562 C C . GLY A 1 74 ? -11.528 6.187 12.602 1.00 97.75 74 GLY A C 1
ATOM 563 O O . GLY A 1 74 ? -11.115 7.345 12.502 1.00 97.75 74 GLY A O 1
ATOM 564 N N . ASN A 1 75 ? -10.935 5.294 13.397 1.00 98.31 75 ASN A N 1
ATOM 565 C CA . ASN A 1 75 ? -9.663 5.557 14.060 1.00 98.31 75 ASN A CA 1
ATOM 566 C C . ASN A 1 75 ? -8.525 5.461 13.046 1.00 98.31 75 ASN A C 1
ATOM 568 O O . ASN A 1 75 ? -8.503 4.577 12.192 1.00 98.31 75 ASN A O 1
ATOM 572 N N . ILE A 1 76 ? -7.548 6.357 13.158 1.00 98.25 76 ILE A N 1
ATOM 573 C CA . ILE A 1 76 ? -6.360 6.330 12.304 1.00 98.25 76 ILE A CA 1
ATOM 574 C C . ILE A 1 76 ? -5.449 5.207 12.797 1.00 98.25 76 ILE A C 1
ATOM 576 O O . ILE A 1 76 ? -4.861 5.310 13.872 1.00 98.25 76 ILE A O 1
ATOM 580 N N . VAL A 1 77 ? -5.327 4.156 11.993 1.00 98.31 77 VAL A N 1
ATOM 581 C CA . VAL A 1 77 ? -4.481 2.992 12.283 1.00 98.31 77 VAL A CA 1
ATOM 582 C C . VAL A 1 77 ? -3.115 3.094 11.611 1.00 98.31 77 VAL A C 1
ATOM 584 O O . VAL A 1 77 ? -2.137 2.551 12.119 1.00 98.31 77 VAL A O 1
ATOM 587 N N . ALA A 1 78 ? -3.012 3.828 10.503 1.00 98.56 78 ALA A N 1
ATOM 588 C CA . ALA A 1 78 ? -1.732 4.158 9.891 1.00 98.56 78 ALA A CA 1
ATOM 589 C C . ALA A 1 78 ? -1.772 5.529 9.208 1.00 98.56 78 ALA A C 1
ATOM 591 O O . ALA A 1 78 ? -2.818 5.977 8.733 1.00 98.56 78 ALA A O 1
ATOM 592 N N . ASP A 1 79 ? -0.618 6.181 9.111 1.00 98.25 79 ASP A N 1
ATOM 593 C CA . ASP A 1 79 ? -0.449 7.389 8.312 1.00 98.25 79 ASP A CA 1
ATOM 594 C C . ASP A 1 79 ? 0.877 7.390 7.546 1.00 98.25 79 ASP A C 1
ATOM 596 O O . ASP A 1 79 ? 1.870 6.781 7.942 1.00 98.25 79 ASP A O 1
ATOM 600 N N . VAL A 1 80 ? 0.873 8.053 6.393 1.00 98.25 80 VAL A N 1
ATOM 601 C CA . VAL A 1 80 ? 2.049 8.241 5.548 1.00 98.25 80 VAL A CA 1
ATOM 602 C C . VAL A 1 80 ? 2.181 9.722 5.249 1.00 98.25 80 VAL A C 1
ATOM 604 O O . VAL A 1 80 ? 1.324 10.303 4.578 1.00 98.25 80 VAL A O 1
ATOM 607 N N . THR A 1 81 ? 3.267 10.324 5.718 1.00 97.44 81 THR A N 1
ATOM 608 C CA . THR A 1 81 ? 3.640 11.704 5.406 1.00 97.44 81 THR A CA 1
ATOM 609 C C . THR A 1 81 ? 4.537 11.734 4.175 1.00 97.44 81 THR A C 1
ATOM 611 O O . THR A 1 81 ? 5.527 11.001 4.081 1.00 97.44 81 THR A O 1
ATOM 614 N N . TRP A 1 82 ? 4.200 12.613 3.239 1.00 95.81 82 TRP A N 1
ATOM 615 C CA . TRP A 1 82 ? 4.822 12.712 1.927 1.00 95.81 82 TRP A CA 1
ATOM 616 C C . TRP A 1 82 ? 5.525 14.056 1.743 1.00 95.81 82 TRP A C 1
ATOM 618 O O . TRP A 1 82 ? 4.939 15.114 1.986 1.00 95.81 82 TRP A O 1
ATOM 628 N N . GLU A 1 83 ? 6.749 14.008 1.223 1.00 93.81 83 GLU A N 1
ATOM 629 C CA . GLU A 1 83 ? 7.486 15.159 0.705 1.00 93.81 83 GLU A CA 1
ATOM 630 C C . GLU A 1 83 ? 7.684 14.978 -0.806 1.00 93.81 83 GLU A C 1
ATOM 632 O O . GLU A 1 83 ? 8.470 14.145 -1.270 1.00 93.81 83 GLU A O 1
ATOM 637 N N . GLY A 1 84 ? 6.907 15.719 -1.601 1.00 90.88 84 GLY A N 1
ATOM 638 C CA . GLY A 1 84 ? 6.779 15.424 -3.030 1.00 90.88 84 GLY A CA 1
ATOM 639 C C . GLY A 1 84 ? 6.204 14.019 -3.236 1.00 90.88 84 GLY A C 1
ATOM 640 O O . GLY A 1 84 ? 5.165 13.702 -2.671 1.00 90.88 84 GLY A O 1
ATOM 641 N N . ASP A 1 85 ? 6.891 13.175 -4.005 1.00 90.44 85 ASP A N 1
ATOM 642 C CA . ASP A 1 85 ? 6.473 11.786 -4.266 1.00 90.44 85 ASP A CA 1
ATOM 643 C C . ASP A 1 85 ? 7.161 10.760 -3.343 1.00 90.44 85 ASP A C 1
ATOM 645 O O . ASP A 1 85 ? 7.128 9.553 -3.608 1.00 90.44 85 ASP A O 1
ATOM 649 N N . ASN A 1 86 ? 7.846 11.227 -2.297 1.00 93.50 86 ASN A N 1
ATOM 650 C CA . ASN A 1 86 ? 8.605 10.381 -1.384 1.00 93.50 86 ASN A CA 1
ATOM 651 C C . ASN A 1 86 ? 7.894 10.305 -0.033 1.00 93.50 86 ASN A C 1
ATOM 653 O O . ASN A 1 86 ? 7.596 11.333 0.572 1.00 93.50 86 ASN A O 1
ATOM 657 N N . ALA A 1 87 ? 7.649 9.089 0.457 1.00 96.25 87 ALA A N 1
ATOM 658 C CA . ALA A 1 87 ? 7.193 8.893 1.828 1.00 96.25 87 ALA A CA 1
ATOM 659 C C . ALA A 1 87 ? 8.381 9.085 2.780 1.00 96.25 87 ALA A C 1
ATOM 661 O O . ALA A 1 87 ? 9.358 8.332 2.715 1.00 96.25 87 ALA A O 1
ATOM 662 N N . VAL A 1 88 ? 8.296 10.112 3.626 1.00 96.69 88 VAL A N 1
ATOM 663 C CA . VAL A 1 88 ? 9.365 10.522 4.554 1.00 96.69 88 VAL A CA 1
ATOM 664 C C . VAL A 1 88 ? 9.160 9.977 5.962 1.00 96.69 88 VAL A C 1
ATOM 666 O O . VAL A 1 88 ? 10.130 9.704 6.664 1.00 96.69 88 VAL A O 1
ATOM 669 N N . LEU A 1 89 ? 7.904 9.786 6.361 1.00 97.50 89 LEU A N 1
ATOM 670 C CA . LEU A 1 89 ? 7.521 9.235 7.653 1.00 97.50 89 LEU A CA 1
ATOM 671 C C . LEU A 1 89 ? 6.305 8.341 7.458 1.00 97.50 89 LEU A C 1
ATOM 673 O O . LEU A 1 89 ? 5.342 8.747 6.806 1.00 97.50 89 LEU A O 1
ATOM 677 N N . ILE A 1 90 ? 6.361 7.137 8.007 1.00 98.31 90 ILE A N 1
ATOM 678 C CA . ILE A 1 90 ? 5.276 6.164 7.963 1.00 98.31 90 ILE A CA 1
ATOM 679 C C . ILE A 1 90 ? 5.006 5.731 9.400 1.00 98.31 90 ILE A C 1
ATOM 681 O O . ILE A 1 90 ? 5.935 5.369 10.120 1.00 98.31 90 ILE A O 1
ATOM 685 N N . ARG A 1 91 ? 3.747 5.785 9.823 1.00 98.44 91 ARG A N 1
ATOM 686 C CA . ARG A 1 91 ? 3.305 5.327 11.140 1.00 98.44 91 ARG A CA 1
ATOM 687 C C . ARG A 1 91 ? 2.302 4.202 10.974 1.00 98.44 91 ARG A C 1
ATOM 689 O O . ARG A 1 91 ? 1.363 4.344 10.196 1.00 98.44 91 ARG A O 1
ATOM 696 N N . ILE A 1 92 ? 2.511 3.100 11.685 1.00 98.06 92 ILE A N 1
ATOM 697 C CA . ILE A 1 92 ? 1.661 1.904 11.649 1.00 98.06 92 ILE A CA 1
ATOM 698 C C . ILE A 1 92 ? 1.401 1.507 13.101 1.00 98.06 92 ILE A C 1
ATOM 700 O O . ILE A 1 92 ? 2.304 1.030 13.785 1.00 98.06 92 ILE A O 1
ATOM 704 N N . GLY A 1 93 ? 0.192 1.769 13.599 1.00 96.31 93 GLY A N 1
ATOM 705 C CA . GLY A 1 93 ? -0.094 1.707 15.031 1.00 96.31 93 GLY A CA 1
ATOM 706 C C . GLY A 1 93 ? 0.857 2.612 15.825 1.00 96.31 93 GLY A C 1
ATOM 707 O O . GLY A 1 93 ? 0.931 3.821 15.585 1.00 96.31 93 GLY A O 1
ATOM 708 N N . ASP A 1 94 ? 1.617 2.009 16.740 1.00 96.06 94 ASP A N 1
ATOM 709 C CA . ASP A 1 94 ? 2.621 2.699 17.560 1.00 96.06 94 ASP A CA 1
ATOM 710 C C . ASP A 1 94 ? 4.018 2.731 16.919 1.00 96.06 94 ASP A C 1
ATOM 712 O O . ASP A 1 94 ? 4.915 3.430 17.401 1.00 96.06 94 ASP A O 1
ATOM 716 N N . GLU A 1 95 ? 4.224 1.994 15.827 1.00 98.12 95 GLU A N 1
ATOM 717 C CA . GLU A 1 95 ? 5.513 1.926 15.156 1.00 98.12 95 GLU A CA 1
ATOM 718 C C . GLU A 1 95 ? 5.725 3.119 14.219 1.00 98.12 95 GLU A C 1
ATOM 720 O O . GLU A 1 95 ? 4.826 3.560 13.500 1.00 98.12 95 GLU A O 1
ATOM 725 N N . CYS A 1 96 ? 6.952 3.640 14.219 1.00 98.12 96 CYS A N 1
ATOM 726 C CA . CYS A 1 96 ? 7.361 4.777 13.412 1.00 98.12 96 CYS A CA 1
ATOM 727 C C . CYS A 1 96 ? 8.551 4.394 12.531 1.00 98.12 96 CYS A C 1
ATOM 729 O O . CYS A 1 96 ? 9.613 4.035 13.038 1.00 98.12 96 CYS A O 1
ATOM 731 N N . ILE A 1 97 ? 8.363 4.510 11.219 1.00 98.00 97 ILE A N 1
ATOM 732 C CA . ILE A 1 97 ? 9.292 4.065 10.185 1.00 98.00 97 ILE A CA 1
ATOM 733 C C . ILE A 1 97 ? 9.751 5.282 9.376 1.00 98.00 97 ILE A C 1
ATOM 735 O O . ILE A 1 97 ? 8.940 6.058 8.852 1.00 98.00 97 ILE A O 1
ATOM 739 N N . LYS A 1 98 ? 11.066 5.477 9.265 1.00 96.56 98 LYS A N 1
ATOM 740 C CA . LYS A 1 98 ? 11.679 6.645 8.614 1.00 96.56 98 LYS A CA 1
ATOM 741 C C . LYS A 1 98 ? 11.821 6.418 7.114 1.00 96.56 98 LYS A C 1
ATOM 743 O O . LYS A 1 98 ? 12.907 6.251 6.561 1.00 96.56 98 LYS A O 1
ATOM 748 N N . GLY A 1 99 ? 10.672 6.461 6.451 1.00 93.81 99 GLY A N 1
ATOM 749 C CA . GLY A 1 99 ? 10.556 6.407 5.003 1.00 93.81 99 GLY A CA 1
ATOM 750 C C . GLY A 1 99 ? 10.658 4.999 4.422 1.00 93.81 99 GLY A C 1
ATOM 751 O O . GLY A 1 99 ? 10.694 3.988 5.116 1.00 93.81 99 GLY A O 1
ATOM 752 N N . THR A 1 100 ? 10.655 4.932 3.091 1.00 96.19 100 THR A N 1
ATOM 753 C CA . THR A 1 100 ? 10.478 3.656 2.371 1.00 96.19 100 THR A CA 1
ATOM 754 C C . THR A 1 100 ? 11.654 2.680 2.481 1.00 96.19 100 THR A C 1
ATOM 756 O O . THR A 1 100 ? 11.447 1.481 2.324 1.00 96.19 100 THR A O 1
ATOM 759 N N . ALA A 1 101 ? 12.866 3.162 2.774 1.00 95.56 101 ALA A N 1
ATOM 760 C CA . ALA A 1 101 ? 14.066 2.324 2.850 1.00 95.56 101 ALA A CA 1
ATOM 761 C C . ALA A 1 101 ? 14.074 1.368 4.056 1.00 95.56 101 ALA A C 1
ATOM 763 O O . ALA A 1 101 ? 14.772 0.364 4.024 1.00 95.56 101 ALA A O 1
ATOM 764 N N . GLU A 1 102 ? 13.307 1.671 5.106 1.00 96.56 102 GLU A N 1
ATOM 765 C CA . GLU A 1 102 ? 13.157 0.784 6.265 1.00 96.56 102 GLU A CA 1
ATOM 766 C C . GLU A 1 102 ? 12.062 -0.278 6.046 1.00 96.56 102 GLU A C 1
ATOM 768 O O . GLU A 1 102 ? 12.127 -1.347 6.646 1.00 96.56 102 GLU A O 1
ATOM 773 N N . LEU A 1 103 ? 11.082 -0.023 5.165 1.00 96.19 103 LEU A N 1
ATOM 774 C CA . LEU A 1 103 ?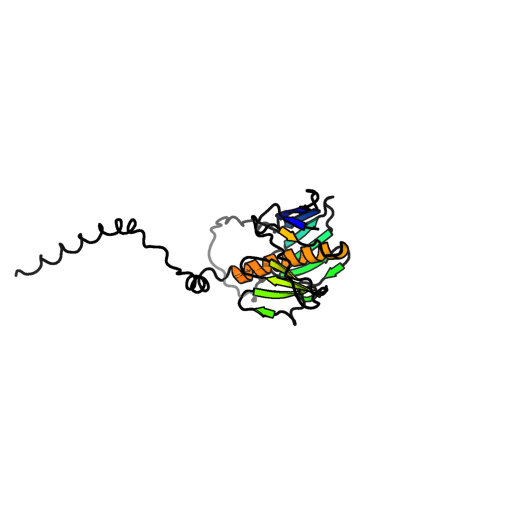 10.039 -0.996 4.800 1.00 96.19 103 LEU A CA 1
ATOM 775 C C . LEU A 1 103 ? 10.488 -1.991 3.731 1.00 96.19 103 LEU A C 1
ATOM 777 O O . LEU A 1 103 ? 10.081 -3.154 3.758 1.00 96.19 103 LEU A O 1
ATOM 781 N N . PHE A 1 104 ? 11.260 -1.520 2.751 1.00 97.00 104 PHE A N 1
ATOM 782 C CA . PHE A 1 104 ? 11.651 -2.306 1.586 1.00 97.00 104 PHE A CA 1
ATOM 783 C C . PHE A 1 104 ? 13.143 -2.561 1.585 1.00 97.00 104 PHE A C 1
ATOM 785 O O . PHE A 1 104 ? 13.945 -1.631 1.675 1.00 97.00 104 PHE A O 1
ATOM 792 N N . ASP A 1 105 ? 13.514 -3.816 1.365 1.00 94.38 105 ASP A N 1
ATOM 793 C CA . ASP A 1 105 ? 14.913 -4.177 1.250 1.00 94.38 105 ASP A CA 1
ATOM 794 C C . ASP A 1 105 ? 15.406 -3.957 -0.186 1.00 94.38 105 ASP A C 1
ATOM 796 O O . ASP A 1 105 ? 15.492 -4.863 -1.024 1.00 94.38 105 ASP A O 1
ATOM 800 N N . ALA A 1 106 ? 15.697 -2.690 -0.486 1.00 90.56 106 ALA A N 1
ATOM 801 C CA . ALA A 1 106 ? 16.122 -2.250 -1.809 1.00 90.56 106 ALA A CA 1
ATOM 802 C C . ALA A 1 106 ? 17.414 -2.940 -2.284 1.00 90.56 106 ALA A C 1
ATOM 804 O O . ALA A 1 106 ? 17.638 -3.036 -3.493 1.00 90.56 106 ALA A O 1
ATOM 805 N N . ALA A 1 107 ? 18.241 -3.456 -1.365 1.00 91.12 107 ALA A N 1
ATOM 806 C CA . ALA A 1 107 ? 19.460 -4.185 -1.707 1.00 91.12 107 ALA A CA 1
ATOM 807 C C . ALA A 1 107 ? 19.168 -5.524 -2.407 1.00 91.12 107 ALA A C 1
ATOM 809 O O . ALA A 1 107 ? 19.983 -5.989 -3.205 1.00 91.12 107 ALA A O 1
ATOM 810 N N . PHE A 1 108 ? 17.994 -6.116 -2.166 1.00 91.62 108 PHE A N 1
ATOM 811 C CA . PHE A 1 108 ? 17.575 -7.389 -2.761 1.00 91.62 108 PHE A CA 1
ATOM 812 C C . PHE A 1 108 ? 16.492 -7.227 -3.832 1.00 91.62 108 PHE A C 1
ATOM 814 O O . PHE A 1 108 ? 15.935 -8.222 -4.310 1.00 91.62 108 PHE A O 1
ATOM 821 N N . MET A 1 109 ? 16.214 -5.993 -4.260 1.00 95.12 109 MET A N 1
ATOM 822 C CA . MET A 1 109 ? 15.320 -5.730 -5.381 1.00 95.12 109 MET A CA 1
ATOM 823 C C . MET A 1 109 ? 15.838 -6.421 -6.652 1.00 95.12 109 MET A C 1
ATOM 825 O O . MET A 1 109 ? 17.004 -6.284 -7.031 1.00 95.12 109 MET A O 1
ATOM 829 N N . ARG A 1 110 ? 14.956 -7.134 -7.362 1.00 95.12 110 ARG A N 1
ATOM 830 C CA . ARG A 1 110 ? 15.293 -7.789 -8.637 1.00 95.12 110 ARG A CA 1
ATOM 831 C C . ARG A 1 110 ? 14.505 -7.178 -9.779 1.00 95.12 110 ARG A C 1
ATOM 833 O O . ARG A 1 110 ? 13.277 -7.180 -9.766 1.00 95.12 110 ARG A O 1
ATOM 840 N N . ILE A 1 111 ? 15.213 -6.710 -10.800 1.00 94.38 111 ILE A N 1
ATOM 841 C CA . ILE A 1 111 ? 14.607 -6.216 -12.036 1.00 94.38 111 ILE A CA 1
ATOM 842 C C . ILE A 1 111 ? 14.497 -7.388 -13.013 1.00 94.38 111 ILE A C 1
ATOM 844 O O . ILE A 1 111 ? 15.499 -8.009 -13.366 1.00 94.38 111 ILE A O 1
ATOM 848 N N . LEU A 1 112 ? 13.276 -7.693 -13.440 1.00 92.06 112 LEU A N 1
ATOM 849 C CA . LEU A 1 112 ? 12.953 -8.740 -14.403 1.00 92.06 112 LEU A CA 1
ATOM 850 C C . LEU A 1 112 ? 12.496 -8.115 -15.734 1.00 92.06 112 LEU A C 1
ATOM 852 O O . LEU A 1 112 ? 12.099 -6.949 -15.770 1.00 92.06 112 LEU A O 1
ATOM 856 N N . PRO A 1 113 ? 12.503 -8.872 -16.848 1.00 89.50 113 PRO A N 1
ATOM 857 C CA . PRO A 1 113 ? 11.996 -8.371 -18.128 1.00 89.50 113 PRO A CA 1
ATOM 858 C C . PRO A 1 113 ? 10.524 -7.933 -18.092 1.00 89.50 113 PRO A C 1
ATOM 860 O O . PRO A 1 113 ? 10.117 -7.077 -18.875 1.00 89.50 113 PRO A O 1
ATOM 863 N N . ASP A 1 114 ? 9.728 -8.532 -17.208 1.00 88.12 114 ASP A N 1
ATOM 864 C CA . ASP A 1 114 ? 8.279 -8.366 -17.096 1.00 88.12 114 ASP A CA 1
ATOM 865 C C . ASP A 1 114 ? 7.833 -7.641 -15.813 1.00 88.12 114 ASP A C 1
ATOM 867 O O . ASP A 1 114 ? 6.632 -7.491 -15.581 1.00 88.12 114 ASP A O 1
ATOM 871 N N . GLY A 1 115 ? 8.767 -7.165 -14.984 1.00 92.88 115 GLY A N 1
ATOM 872 C CA . GLY A 1 115 ? 8.431 -6.487 -13.735 1.00 92.88 115 GLY A CA 1
ATOM 873 C C . GLY A 1 115 ? 9.608 -6.266 -12.793 1.00 92.88 115 GLY A C 1
ATOM 874 O O . GLY A 1 115 ? 10.766 -6.464 -13.148 1.00 92.88 115 GLY A O 1
ATOM 875 N N . VAL A 1 116 ? 9.303 -5.861 -11.566 1.00 95.06 116 VAL A N 1
ATOM 876 C CA . VAL A 1 116 ? 10.267 -5.725 -10.470 1.00 95.06 116 VAL A CA 1
ATOM 877 C C . VAL A 1 116 ? 9.776 -6.516 -9.268 1.00 95.06 116 VAL A C 1
ATOM 879 O O . VAL A 1 116 ? 8.599 -6.450 -8.920 1.00 95.06 116 VAL A O 1
ATOM 882 N N . LEU A 1 117 ? 10.675 -7.275 -8.649 1.00 95.31 117 LEU A N 1
ATOM 883 C CA . LEU A 1 117 ? 10.449 -7.908 -7.356 1.00 95.31 117 LEU A CA 1
ATOM 884 C C . LEU A 1 117 ? 11.021 -7.009 -6.263 1.00 95.31 117 LEU A C 1
ATOM 886 O O . LEU A 1 117 ? 12.201 -6.658 -6.317 1.00 95.31 117 LEU A O 1
ATOM 890 N N . MET A 1 118 ? 10.182 -6.656 -5.296 1.00 96.81 118 MET A N 1
ATOM 891 C CA . MET A 1 118 ? 10.491 -5.782 -4.174 1.00 96.81 118 MET A CA 1
ATOM 892 C C . MET A 1 118 ? 10.253 -6.526 -2.853 1.00 96.81 118 MET A C 1
ATOM 894 O O . MET A 1 118 ? 9.095 -6.684 -2.451 1.00 96.81 118 MET A O 1
ATOM 898 N N . PRO A 1 119 ? 11.318 -6.996 -2.189 1.00 96.56 119 PRO A N 1
ATOM 899 C CA . PRO A 1 119 ? 11.223 -7.575 -0.853 1.00 96.56 119 PRO A CA 1
ATOM 900 C C . PRO A 1 119 ? 10.843 -6.527 0.203 1.00 96.56 119 PRO A C 1
ATOM 902 O O . PRO A 1 119 ? 11.260 -5.370 0.119 1.00 96.56 119 PRO A O 1
ATOM 905 N N . THR A 1 120 ? 10.059 -6.933 1.199 1.00 96.31 120 THR A N 1
ATOM 906 C CA . THR A 1 120 ? 9.744 -6.150 2.401 1.00 96.31 120 THR A CA 1
ATOM 907 C C . THR A 1 120 ? 10.560 -6.646 3.593 1.00 96.31 120 THR A C 1
ATOM 909 O O . THR A 1 120 ? 11.097 -7.755 3.572 1.00 96.31 120 THR A O 1
ATOM 912 N N . ARG A 1 121 ? 10.619 -5.848 4.662 1.00 95.44 121 ARG A N 1
ATOM 913 C CA . ARG A 1 121 ? 11.259 -6.231 5.932 1.00 95.44 121 ARG A CA 1
ATOM 914 C C . ARG A 1 121 ? 10.604 -7.433 6.629 1.00 95.44 121 ARG A C 1
ATOM 916 O O . ARG A 1 121 ? 11.263 -8.110 7.405 1.00 95.44 121 ARG A O 1
ATOM 923 N N . MET A 1 122 ? 9.338 -7.715 6.314 1.00 94.00 122 MET A N 1
ATOM 924 C CA . MET A 1 122 ? 8.563 -8.855 6.829 1.00 94.00 122 MET A CA 1
ATOM 925 C C . MET A 1 122 ? 8.728 -10.119 5.964 1.00 94.00 122 MET A C 1
ATOM 927 O O . MET A 1 122 ? 7.863 -10.985 5.948 1.00 94.00 122 MET A O 1
ATOM 931 N N . GLU A 1 123 ? 9.805 -10.205 5.176 1.00 93.38 123 GLU A N 1
ATOM 932 C CA . GLU A 1 123 ? 10.139 -11.351 4.310 1.00 93.38 123 GLU A CA 1
ATOM 933 C C . GLU A 1 123 ? 9.110 -11.673 3.202 1.00 93.38 123 GLU A C 1
ATOM 935 O O . GLU A 1 123 ? 9.185 -12.710 2.530 1.00 93.38 123 GLU A O 1
ATOM 940 N N . TYR A 1 124 ? 8.178 -10.759 2.925 1.00 94.19 124 TYR A N 1
ATOM 941 C CA . TYR A 1 124 ? 7.288 -10.847 1.770 1.00 94.19 124 TYR A CA 1
ATOM 942 C C . TYR A 1 124 ? 7.929 -10.231 0.532 1.00 94.19 124 TYR A C 1
ATOM 944 O O . TYR A 1 124 ? 8.761 -9.334 0.623 1.00 94.19 124 TYR A O 1
ATOM 952 N N . THR A 1 125 ? 7.535 -10.680 -0.661 1.00 94.62 125 THR A N 1
ATOM 953 C CA . THR A 1 125 ? 8.016 -10.073 -1.911 1.00 94.62 125 THR A CA 1
ATOM 954 C C . THR A 1 125 ? 6.861 -9.604 -2.770 1.00 94.62 125 THR A C 1
ATOM 956 O O . THR A 1 125 ? 6.047 -10.394 -3.242 1.00 94.62 125 THR A O 1
ATOM 959 N N . TRP A 1 126 ? 6.817 -8.306 -3.039 1.00 95.75 126 TRP A N 1
ATOM 960 C CA . TRP A 1 126 ? 5.886 -7.734 -3.996 1.00 95.75 126 TRP A CA 1
ATOM 961 C C . TRP A 1 126 ? 6.438 -7.839 -5.409 1.00 95.75 126 TRP A C 1
ATOM 963 O O . TRP A 1 126 ? 7.592 -7.522 -5.673 1.00 95.75 126 TRP A O 1
ATOM 973 N N . ARG A 1 127 ? 5.596 -8.231 -6.356 1.00 94.38 127 ARG A N 1
ATOM 974 C CA . ARG A 1 127 ? 5.881 -8.185 -7.784 1.00 94.38 127 ARG A CA 1
ATOM 975 C C . ARG A 1 127 ? 5.088 -7.052 -8.420 1.00 94.38 127 ARG A C 1
ATOM 977 O O . ARG A 1 127 ? 3.861 -7.111 -8.498 1.00 94.38 127 ARG A O 1
ATOM 984 N N . LEU A 1 128 ? 5.818 -6.054 -8.900 1.00 94.50 128 LEU A N 1
ATOM 985 C CA . LEU A 1 128 ? 5.320 -4.897 -9.630 1.00 94.50 128 LEU A CA 1
ATOM 986 C C . LEU A 1 128 ? 5.416 -5.205 -11.125 1.00 94.50 128 LEU A C 1
ATOM 988 O O . LEU A 1 128 ? 6.515 -5.316 -11.664 1.00 94.50 128 LEU A O 1
ATOM 992 N N . ALA A 1 129 ? 4.281 -5.342 -11.797 1.00 91.94 129 ALA A N 1
ATOM 993 C CA . ALA A 1 129 ? 4.189 -5.417 -13.250 1.00 91.94 129 ALA A CA 1
ATOM 994 C C . ALA A 1 129 ? 3.484 -4.168 -13.800 1.00 91.94 129 ALA A C 1
ATOM 996 O O . ALA A 1 129 ? 2.930 -3.355 -13.056 1.00 91.94 129 ALA A O 1
ATOM 997 N N . SER A 1 130 ? 3.477 -3.994 -15.123 1.00 89.81 130 SER A N 1
ATOM 998 C CA . SER A 1 130 ? 2.815 -2.837 -15.743 1.00 89.81 130 SER A CA 1
ATOM 999 C C . SER A 1 130 ? 1.305 -2.817 -15.506 1.00 89.81 130 SER A C 1
ATOM 1001 O O . SER A 1 130 ? 0.708 -1.752 -15.400 1.00 89.81 130 SER A O 1
ATOM 1003 N N . ASP A 1 131 ? 0.681 -3.987 -15.406 1.00 86.31 131 ASP A N 1
ATOM 1004 C CA . ASP A 1 131 ? -0.765 -4.201 -15.309 1.00 86.31 131 ASP A CA 1
ATOM 1005 C C . ASP A 1 131 ? -1.228 -4.643 -13.913 1.00 86.31 131 ASP A C 1
ATOM 1007 O O . ASP A 1 131 ? -2.378 -4.391 -13.557 1.00 86.31 131 ASP A O 1
ATOM 1011 N N . CYS A 1 132 ? -0.349 -5.203 -13.082 1.00 87.38 132 CYS A N 1
ATOM 1012 C CA . CYS A 1 132 ? -0.716 -5.641 -11.739 1.00 87.38 132 CYS A CA 1
ATOM 1013 C C . CYS A 1 132 ? 0.378 -5.417 -10.687 1.00 87.38 132 CYS A C 1
ATOM 1015 O O . CYS A 1 132 ? 1.562 -5.272 -10.986 1.00 87.38 132 CYS A O 1
ATOM 1017 N N . LEU A 1 133 ? -0.052 -5.406 -9.428 1.00 91.31 133 LEU A N 1
ATOM 1018 C CA . LEU A 1 133 ? 0.788 -5.499 -8.240 1.00 91.31 133 LEU A CA 1
ATOM 1019 C C . LEU A 1 133 ? 0.371 -6.781 -7.517 1.00 91.31 133 LEU A C 1
ATOM 1021 O O . LEU A 1 133 ? -0.820 -6.988 -7.319 1.00 91.31 133 LEU A O 1
ATOM 1025 N N . THR A 1 134 ? 1.309 -7.677 -7.205 1.00 91.25 134 THR A N 1
ATOM 1026 C CA . THR A 1 134 ? 1.002 -8.995 -6.611 1.00 91.25 134 THR A CA 1
ATOM 1027 C C . THR A 1 134 ? 1.921 -9.311 -5.439 1.00 91.25 134 THR A C 1
ATOM 1029 O O . THR A 1 134 ? 3.100 -8.982 -5.496 1.00 91.25 134 THR A O 1
ATOM 1032 N N . LEU A 1 135 ? 1.396 -9.940 -4.386 1.00 92.44 135 LEU A N 1
ATOM 1033 C CA . LEU A 1 135 ? 2.158 -10.332 -3.1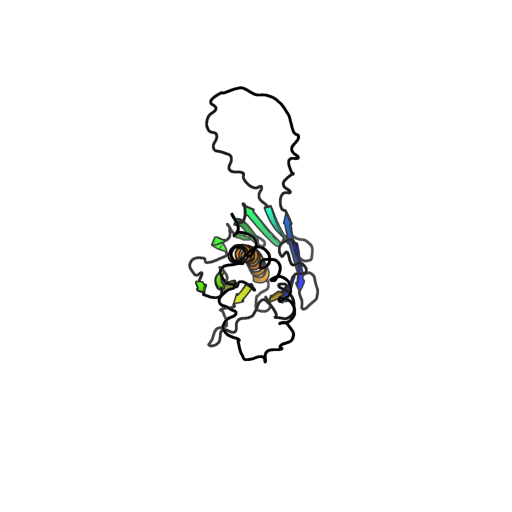99 1.00 92.44 135 LEU A CA 1
ATOM 1034 C C . LEU A 1 135 ? 2.575 -11.804 -3.305 1.00 92.44 135 LEU A C 1
ATOM 1036 O O . LEU A 1 135 ? 1.739 -12.679 -3.513 1.00 92.44 135 LEU A O 1
ATOM 1040 N N . GLN A 1 136 ? 3.867 -12.088 -3.162 1.00 87.88 136 GLN A N 1
ATOM 1041 C CA . GLN A 1 136 ? 4.414 -13.442 -3.112 1.00 87.88 136 GLN A CA 1
ATOM 1042 C C . GLN A 1 136 ? 4.770 -13.794 -1.670 1.00 87.88 136 GLN A C 1
ATOM 1044 O O . GLN A 1 136 ? 5.556 -13.097 -1.027 1.00 87.88 136 GLN A O 1
ATOM 1049 N N . ASN A 1 137 ? 4.213 -14.901 -1.181 1.00 78.25 137 ASN A N 1
ATOM 1050 C CA . ASN A 1 137 ? 4.576 -15.466 0.112 1.00 78.25 137 ASN A CA 1
ATOM 1051 C C . ASN A 1 137 ? 5.707 -16.494 -0.076 1.00 78.25 137 ASN A C 1
ATOM 1053 O O . ASN A 1 137 ? 5.518 -17.525 -0.730 1.00 78.25 137 ASN A O 1
ATOM 1057 N N . HIS A 1 138 ? 6.886 -16.213 0.486 1.00 63.25 138 HIS A N 1
ATOM 1058 C CA . HIS A 1 138 ? 8.060 -17.081 0.372 1.00 63.25 138 HIS A CA 1
ATOM 1059 C C . HIS A 1 138 ? 8.014 -18.312 1.287 1.00 63.25 138 HIS A C 1
ATOM 1061 O O . HIS A 1 138 ? 8.620 -19.333 0.955 1.00 63.25 138 HIS A O 1
ATOM 1067 N N . ILE A 1 139 ? 7.242 -18.269 2.377 1.00 58.69 139 ILE A N 1
ATOM 1068 C CA . ILE A 1 139 ? 7.328 -19.221 3.500 1.00 58.69 139 ILE A CA 1
ATOM 1069 C C . ILE A 1 139 ? 6.867 -20.642 3.115 1.00 58.69 139 ILE A C 1
ATOM 1071 O O . ILE A 1 139 ? 7.147 -21.614 3.813 1.00 58.69 139 ILE A O 1
ATOM 1075 N N . ARG A 1 140 ? 6.214 -20.821 1.959 1.00 51.28 140 ARG A N 1
ATOM 1076 C CA . ARG A 1 140 ? 5.697 -22.129 1.514 1.00 51.28 140 ARG A CA 1
ATOM 1077 C C . ARG A 1 140 ? 6.360 -22.719 0.274 1.00 51.28 140 ARG A C 1
ATOM 1079 O O . ARG A 1 140 ? 5.883 -23.733 -0.230 1.00 51.28 140 ARG A O 1
ATOM 1086 N N . SER A 1 141 ? 7.467 -22.158 -0.212 1.00 47.47 141 SER A N 1
ATOM 1087 C CA . SER A 1 141 ? 8.163 -22.700 -1.392 1.00 47.47 141 SER A CA 1
ATOM 1088 C C . SER A 1 141 ? 9.034 -23.924 -1.082 1.00 47.47 141 SER A C 1
ATOM 1090 O O . SER A 1 141 ? 10.221 -23.961 -1.391 1.00 47.47 141 SER A O 1
ATOM 1092 N N . GLY A 1 142 ? 8.421 -24.974 -0.538 1.00 48.69 142 GLY A N 1
ATOM 1093 C CA . GLY A 1 142 ? 8.874 -26.338 -0.780 1.00 48.69 142 GLY A CA 1
ATOM 1094 C C . GLY A 1 142 ? 8.412 -26.756 -2.178 1.00 48.69 142 GLY A C 1
ATOM 1095 O O . GLY A 1 142 ? 7.253 -27.101 -2.358 1.00 48.69 142 GLY A O 1
ATOM 1096 N N . ALA A 1 143 ? 9.302 -26.676 -3.170 1.00 45.06 143 ALA A N 1
ATOM 1097 C CA . ALA A 1 143 ? 9.134 -27.240 -4.517 1.00 45.06 143 ALA A CA 1
ATOM 1098 C C . ALA A 1 143 ? 7.822 -26.876 -5.258 1.00 45.06 143 ALA A C 1
ATOM 1100 O O . ALA A 1 143 ? 7.063 -27.745 -5.675 1.00 45.06 143 ALA A O 1
ATOM 1101 N N . GLY A 1 144 ? 7.577 -25.582 -5.478 1.00 51.03 144 GLY A N 1
ATOM 1102 C CA . GLY A 1 144 ? 6.494 -25.121 -6.356 1.00 51.03 144 GLY A CA 1
ATOM 1103 C C . GLY A 1 144 ? 5.906 -23.797 -5.896 1.00 51.03 144 GLY A C 1
ATOM 1104 O O . GLY A 1 144 ? 4.837 -23.768 -5.296 1.00 51.03 144 GLY A O 1
ATOM 1105 N N . SER A 1 145 ? 6.605 -22.690 -6.153 1.00 47.81 145 SER A N 1
ATOM 1106 C CA . SER A 1 145 ? 6.146 -21.347 -5.790 1.00 47.81 145 SER A CA 1
ATOM 1107 C C . SER A 1 145 ? 4.937 -20.945 -6.646 1.00 47.81 145 SER A C 1
ATOM 1109 O O . SER A 1 145 ? 5.081 -20.337 -7.710 1.00 47.81 145 SER A O 1
ATOM 1111 N N . SER A 1 146 ? 3.735 -21.322 -6.213 1.00 48.22 146 SER A N 1
ATOM 1112 C CA . SER A 1 146 ? 2.487 -20.830 -6.793 1.00 48.22 146 SER A CA 1
ATOM 1113 C C . SER A 1 146 ? 2.325 -19.364 -6.412 1.00 48.22 146 SER A C 1
ATOM 1115 O O . SER A 1 146 ? 2.080 -19.033 -5.254 1.00 48.22 146 SER A O 1
ATOM 1117 N N . LEU A 1 147 ? 2.487 -18.480 -7.393 1.00 52.16 147 LEU A N 1
ATOM 1118 C CA . LEU A 1 147 ? 2.211 -17.057 -7.242 1.00 52.16 147 LEU A CA 1
ATOM 1119 C C . LEU A 1 147 ? 0.731 -16.889 -6.887 1.00 52.16 147 LEU A C 1
ATOM 1121 O O . LEU A 1 147 ? -0.120 -17.356 -7.641 1.00 52.16 147 LEU A O 1
ATOM 1125 N N . ILE A 1 148 ? 0.422 -16.240 -5.763 1.00 52.88 148 ILE A N 1
ATOM 1126 C CA . ILE A 1 148 ? -0.944 -15.807 -5.470 1.00 52.88 148 ILE A CA 1
ATOM 1127 C C . ILE A 1 148 ? -1.115 -14.465 -6.185 1.00 52.88 148 ILE A C 1
ATOM 1129 O O . ILE A 1 148 ? -0.435 -13.493 -5.844 1.00 52.88 148 ILE A O 1
ATOM 1133 N N . PRO A 1 149 ? -1.949 -14.380 -7.232 1.00 50.41 149 PRO A N 1
ATOM 1134 C CA . PRO A 1 149 ? -2.234 -13.099 -7.845 1.00 50.41 149 PRO A CA 1
ATOM 1135 C C . PRO A 1 149 ? -2.977 -12.263 -6.805 1.00 50.41 149 PRO A C 1
ATOM 1137 O O . PRO A 1 149 ? -4.067 -12.644 -6.390 1.00 50.41 149 PRO A O 1
ATOM 1140 N N . ALA A 1 150 ? -2.439 -11.109 -6.409 1.00 52.53 150 ALA A N 1
ATOM 1141 C CA . ALA A 1 150 ? -3.243 -10.174 -5.619 1.00 52.53 150 ALA A CA 1
ATOM 1142 C C . ALA A 1 150 ? -4.448 -9.657 -6.433 1.00 52.53 150 ALA A C 1
ATOM 1144 O O . ALA A 1 150 ? -5.440 -9.248 -5.849 1.00 52.53 150 ALA A O 1
ATOM 1145 N N . SER A 1 151 ? -4.400 -9.760 -7.771 1.00 51.75 151 SER A N 1
ATOM 1146 C CA . SER A 1 151 ? -5.497 -9.424 -8.684 1.00 51.75 151 SER A CA 1
ATOM 1147 C C . SER A 1 151 ? -6.225 -10.677 -9.183 1.00 51.75 151 SER A C 1
ATOM 1149 O O . SER A 1 151 ? -5.686 -11.465 -9.964 1.00 51.75 151 SER A O 1
ATOM 1151 N N . ALA A 1 152 ? -7.484 -10.854 -8.777 1.00 46.34 152 ALA A N 1
ATOM 1152 C CA . ALA A 1 152 ? -8.360 -11.838 -9.402 1.00 46.34 152 ALA A CA 1
ATOM 1153 C C . ALA A 1 152 ? -8.712 -11.374 -10.837 1.00 46.34 152 ALA A C 1
ATOM 1155 O O . ALA A 1 152 ? -9.106 -10.224 -11.026 1.00 46.34 152 ALA A O 1
ATOM 1156 N N . PRO A 1 153 ? -8.631 -12.235 -11.869 1.00 43.91 153 PRO A N 1
ATOM 1157 C CA . PRO A 1 153 ? -8.809 -11.856 -13.280 1.00 43.91 153 PRO A CA 1
ATOM 1158 C C . PRO A 1 153 ? -10.263 -11.534 -13.686 1.00 43.91 153 PRO A C 1
ATOM 1160 O O . PRO A 1 153 ? -10.608 -11.569 -14.868 1.00 43.91 153 PRO A O 1
ATOM 1163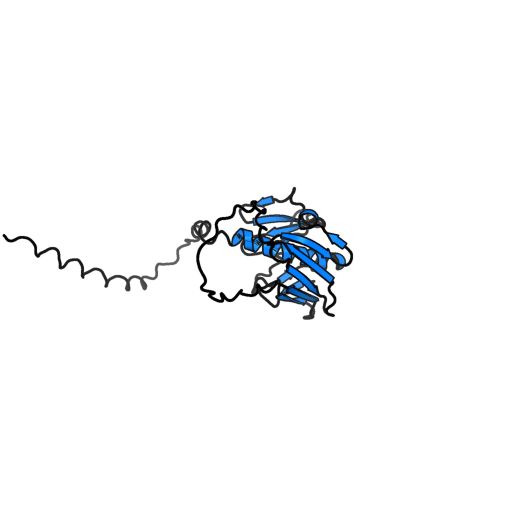 N N . ARG A 1 154 ? -11.143 -11.221 -12.732 1.00 42.09 154 ARG A N 1
ATOM 1164 C CA . ARG A 1 154 ? -12.532 -10.828 -12.982 1.00 42.09 154 ARG A CA 1
ATOM 1165 C C . ARG A 1 154 ? -12.766 -9.418 -12.443 1.00 42.09 154 ARG A C 1
ATOM 1167 O O . ARG A 1 154 ? -13.139 -9.258 -11.295 1.00 42.09 154 ARG A O 1
ATOM 1174 N N . ALA A 1 155 ? -12.599 -8.449 -13.344 1.00 38.22 155 ALA A N 1
ATOM 1175 C CA . ALA A 1 155 ? -12.967 -7.037 -13.214 1.00 38.22 155 ALA A CA 1
ATOM 1176 C C . ALA A 1 155 ? -12.159 -6.203 -12.197 1.00 38.22 155 ALA A C 1
ATOM 1178 O O . ALA A 1 155 ? -12.376 -6.283 -10.997 1.00 38.22 155 ALA A O 1
ATOM 1179 N N . GLY A 1 156 ? -11.313 -5.312 -12.726 1.00 50.25 156 GLY A N 1
ATOM 1180 C CA . GLY A 1 156 ? -10.808 -4.149 -11.991 1.00 50.25 156 GLY A CA 1
ATOM 1181 C C . GLY A 1 156 ? -9.500 -4.379 -11.240 1.00 50.25 156 GLY A C 1
ATOM 1182 O O . GLY A 1 156 ? -9.183 -5.484 -10.809 1.00 50.25 156 GLY A O 1
ATOM 1183 N N . HIS A 1 157 ? -8.719 -3.314 -11.090 1.00 56.91 157 HIS A N 1
ATOM 1184 C CA . HIS A 1 157 ? -7.468 -3.278 -10.328 1.00 56.91 157 HIS A CA 1
ATOM 1185 C C . HIS A 1 157 ? -7.742 -3.228 -8.810 1.00 56.91 157 HIS A C 1
ATOM 1187 O O . HIS A 1 157 ? -7.016 -2.582 -8.061 1.00 56.91 157 HIS A O 1
ATOM 1193 N N . ASP A 1 158 ? -8.803 -3.900 -8.365 1.00 76.88 158 ASP A N 1
ATOM 1194 C CA . ASP A 1 158 ? -9.559 -3.480 -7.187 1.00 76.88 158 ASP A CA 1
ATOM 1195 C C . ASP A 1 158 ? -9.459 -4.486 -6.039 1.00 76.88 158 ASP A C 1
ATOM 1197 O O . ASP A 1 158 ? -10.184 -4.360 -5.064 1.00 76.88 158 ASP A O 1
ATOM 1201 N N . TYR A 1 159 ? -8.599 -5.500 -6.133 1.00 88.81 159 TYR A N 1
ATOM 1202 C CA . TYR A 1 159 ? -8.485 -6.543 -5.116 1.00 88.81 159 TYR A CA 1
ATOM 1203 C C . TYR A 1 159 ? -7.047 -6.716 -4.641 1.00 88.81 159 TYR A C 1
ATOM 1205 O O . TYR A 1 159 ? -6.106 -6.558 -5.421 1.00 88.81 159 TYR A O 1
ATOM 1213 N N . VAL A 1 160 ? -6.896 -7.061 -3.361 1.00 91.06 160 VAL A N 1
ATOM 1214 C CA . VAL A 1 160 ? -5.635 -7.477 -2.743 1.00 91.06 160 VAL A CA 1
ATOM 1215 C C . VAL A 1 160 ? -5.907 -8.668 -1.828 1.00 91.06 160 VAL A C 1
ATOM 1217 O O . VAL A 1 160 ? -6.632 -8.560 -0.839 1.00 91.06 160 VAL A O 1
ATOM 1220 N N . ASP A 1 161 ? -5.327 -9.820 -2.161 1.00 91.31 161 ASP A N 1
ATOM 1221 C CA . ASP A 1 161 ? -5.450 -11.036 -1.354 1.00 91.31 161 ASP A CA 1
ATOM 1222 C C . ASP A 1 161 ? -4.401 -11.074 -0.233 1.00 91.31 161 ASP A C 1
ATOM 1224 O O . ASP A 1 161 ? -3.211 -11.259 -0.481 1.00 91.31 161 ASP A O 1
ATOM 1228 N N . LEU A 1 162 ? -4.870 -10.919 1.007 1.00 93.31 162 LEU A N 1
ATOM 1229 C CA . LEU A 1 162 ? -4.104 -11.010 2.252 1.00 93.31 162 LEU A CA 1
ATOM 1230 C C . LEU A 1 162 ? -4.649 -12.145 3.143 1.00 93.31 162 LEU A C 1
ATOM 1232 O O . LEU A 1 162 ? -4.580 -12.081 4.368 1.00 93.31 162 LEU A O 1
ATOM 1236 N N . ARG A 1 163 ? -5.300 -13.176 2.578 1.00 89.56 163 ARG A N 1
ATOM 1237 C CA . ARG A 1 163 ? -5.882 -14.298 3.354 1.00 89.56 163 ARG A CA 1
ATOM 1238 C C . ARG A 1 163 ? -4.858 -15.179 4.044 1.00 89.56 163 ARG A C 1
ATOM 1240 O O . ARG A 1 163 ? -5.188 -15.780 5.057 1.00 89.56 163 ARG A O 1
ATOM 1247 N N . ALA A 1 164 ? -3.649 -15.253 3.507 1.00 89.75 164 ALA A N 1
ATOM 1248 C CA . ALA A 1 164 ? -2.586 -16.082 4.061 1.00 89.75 164 ALA A CA 1
ATOM 1249 C C . ALA A 1 164 ? -1.760 -15.384 5.156 1.00 89.75 164 ALA A C 1
ATOM 1251 O O . ALA A 1 164 ? -0.823 -16.003 5.655 1.00 89.75 164 ALA A O 1
ATOM 1252 N N . LEU A 1 165 ? -2.065 -14.123 5.478 1.00 91.81 165 LEU A N 1
ATOM 1253 C CA . LEU A 1 165 ? -1.303 -13.312 6.424 1.00 91.81 165 LEU A CA 1
ATOM 1254 C C . LEU A 1 165 ? -1.965 -13.294 7.808 1.00 91.81 165 LEU A C 1
ATOM 1256 O O . LEU A 1 165 ? -3.199 -13.318 7.874 1.00 91.81 165 LEU A O 1
ATOM 1260 N N . PRO A 1 166 ? -1.174 -13.230 8.890 1.00 94.75 166 PRO A N 1
ATOM 1261 C CA . PRO A 1 166 ? -1.687 -12.957 10.225 1.00 94.75 166 PRO A CA 1
ATOM 1262 C C . PRO A 1 166 ? -2.186 -11.502 10.321 1.00 94.75 166 PRO A C 1
ATOM 1264 O O . PRO A 1 166 ? -1.776 -10.635 9.548 1.00 94.75 166 PRO A O 1
ATOM 1267 N N . GLU A 1 167 ? -3.137 -11.247 11.222 1.00 93.56 167 GLU A N 1
ATOM 1268 C CA . GLU A 1 167 ? -3.889 -9.983 11.277 1.00 93.56 167 GLU A CA 1
ATOM 1269 C C . GLU A 1 167 ? -3.018 -8.760 11.586 1.00 93.56 167 GLU A C 1
ATOM 1271 O O . GLU A 1 167 ? -3.251 -7.684 11.034 1.00 93.56 167 GLU A O 1
ATOM 1276 N N . ASP A 1 168 ? -1.984 -8.936 12.404 1.00 95.19 168 ASP A N 1
ATOM 1277 C CA . ASP A 1 168 ? -1.010 -7.910 12.776 1.00 95.19 168 ASP A CA 1
ATOM 1278 C C . ASP A 1 168 ? -0.156 -7.432 11.590 1.00 95.19 168 ASP A C 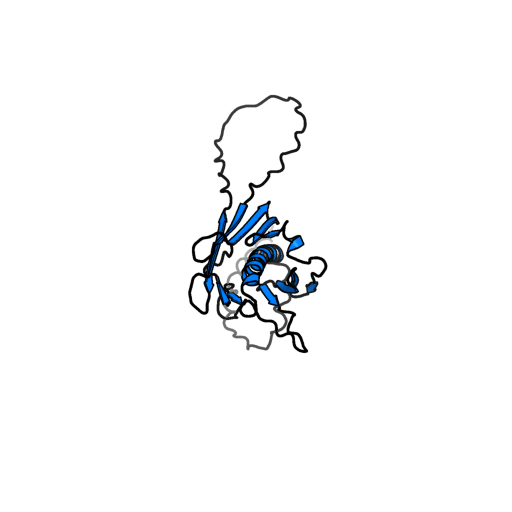1
ATOM 1280 O O . ASP A 1 168 ? 0.267 -6.278 11.555 1.00 95.19 168 ASP A O 1
ATOM 1284 N N . GLU A 1 169 ? 0.023 -8.265 10.563 1.00 96.06 169 GLU A N 1
ATOM 1285 C CA . GLU A 1 169 ? 0.802 -7.924 9.366 1.00 96.06 169 GLU A CA 1
ATOM 1286 C C . GLU A 1 169 ? -0.040 -7.299 8.243 1.00 96.06 169 GLU A C 1
ATOM 1288 O O . GLU A 1 169 ? 0.500 -6.692 7.311 1.00 96.06 169 GLU A O 1
ATOM 1293 N N . ILE A 1 170 ? -1.371 -7.428 8.306 1.00 96.31 170 ILE A N 1
ATOM 1294 C CA . ILE A 1 170 ? -2.283 -6.947 7.257 1.00 96.31 170 ILE A CA 1
ATOM 1295 C C . ILE A 1 170 ? -2.116 -5.445 7.040 1.00 96.31 170 ILE A C 1
ATOM 1297 O O . ILE A 1 170 ? -2.087 -4.987 5.895 1.00 96.31 170 ILE A O 1
ATOM 1301 N N . LEU A 1 171 ? -2.001 -4.683 8.128 1.00 97.31 171 LEU A N 1
ATOM 1302 C CA . LEU A 1 171 ? -1.914 -3.231 8.065 1.00 97.31 171 LEU A CA 1
ATOM 1303 C C . LEU A 1 171 ? -0.618 -2.770 7.391 1.00 97.31 171 LEU A C 1
ATOM 1305 O O . LEU A 1 171 ? -0.653 -1.907 6.514 1.00 97.31 171 LEU A O 1
ATOM 1309 N N . GLU A 1 172 ? 0.514 -3.387 7.734 1.00 97.56 172 GLU A N 1
ATOM 1310 C CA . GLU A 1 172 ? 1.786 -3.083 7.083 1.00 97.56 172 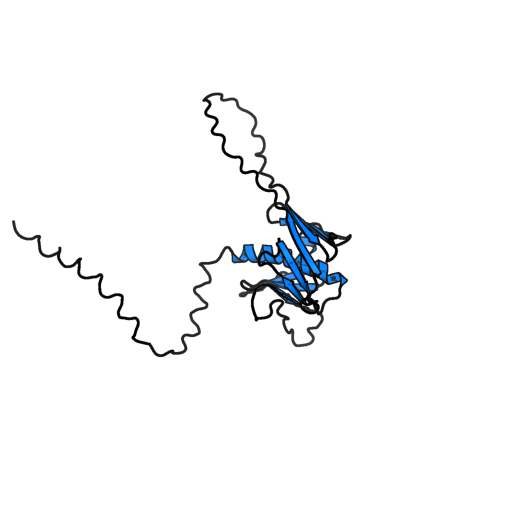GLU A CA 1
ATOM 1311 C C . GLU A 1 172 ? 1.759 -3.462 5.604 1.00 97.56 172 GLU A C 1
ATOM 1313 O O . GLU A 1 172 ? 2.163 -2.664 4.756 1.00 97.56 172 GLU A O 1
ATOM 1318 N N . MET A 1 173 ? 1.206 -4.628 5.257 1.00 97.12 173 MET A N 1
ATOM 1319 C CA . MET A 1 173 ? 1.093 -5.026 3.853 1.00 97.12 173 MET A CA 1
ATOM 1320 C C . MET A 1 173 ? 0.156 -4.112 3.059 1.00 97.12 173 MET A C 1
ATOM 1322 O O . MET A 1 173 ? 0.432 -3.828 1.889 1.00 97.12 173 MET A O 1
ATOM 1326 N N . LEU A 1 174 ? -0.902 -3.585 3.680 1.00 97.31 174 LEU A N 1
ATOM 1327 C CA . LEU A 1 174 ? -1.757 -2.571 3.069 1.00 97.31 174 LEU A CA 1
ATOM 1328 C C . LEU A 1 174 ? -0.990 -1.261 2.827 1.00 97.31 174 LEU A C 1
ATOM 1330 O O . LEU A 1 174 ? -1.072 -0.696 1.735 1.00 97.31 174 LEU A O 1
ATOM 1334 N N . VAL A 1 175 ? -0.196 -0.797 3.795 1.00 97.94 175 VAL A N 1
ATOM 1335 C CA . VAL A 1 175 ? 0.654 0.393 3.626 1.00 97.94 175 VAL A CA 1
ATOM 1336 C C . VAL A 1 175 ? 1.691 0.172 2.521 1.00 97.94 175 VAL A C 1
ATOM 1338 O O . VAL A 1 175 ? 1.830 1.019 1.635 1.00 97.94 175 VAL A O 1
ATOM 1341 N N . CYS A 1 176 ? 2.357 -0.987 2.487 1.00 97.62 176 CYS A N 1
ATOM 1342 C CA . CYS A 1 176 ? 3.261 -1.358 1.398 1.00 97.62 176 CYS A CA 1
ATOM 1343 C C . CYS A 1 176 ? 2.559 -1.311 0.036 1.00 97.62 176 CYS A C 1
ATOM 1345 O O . CYS A 1 176 ? 3.115 -0.762 -0.916 1.00 97.62 176 CYS A O 1
ATOM 1347 N N . TYR A 1 177 ? 1.333 -1.832 -0.062 1.00 96.62 177 TYR A N 1
ATOM 1348 C CA . TYR A 1 177 ? 0.547 -1.787 -1.293 1.00 96.62 177 TYR A CA 1
ATOM 1349 C C . TYR A 1 177 ? 0.304 -0.348 -1.773 1.00 96.62 177 TYR A C 1
ATOM 1351 O O . TYR A 1 177 ? 0.486 -0.065 -2.960 1.00 96.62 177 TYR A O 1
ATOM 1359 N N . LEU A 1 178 ? -0.043 0.581 -0.875 1.00 96.56 178 LEU A N 1
ATOM 1360 C CA . LEU A 1 178 ? -0.242 1.997 -1.217 1.00 96.56 178 LEU A CA 1
ATOM 1361 C C . LEU A 1 178 ? 1.048 2.647 -1.742 1.00 96.56 178 LEU A C 1
ATOM 1363 O O . LEU A 1 178 ? 1.040 3.307 -2.786 1.00 96.56 178 LEU A O 1
ATOM 1367 N N . LEU A 1 179 ? 2.175 2.417 -1.061 1.00 97.06 179 LEU A N 1
ATOM 1368 C CA . LEU A 1 179 ? 3.484 2.945 -1.462 1.00 97.06 179 LEU A CA 1
ATOM 1369 C C . LEU A 1 179 ? 3.914 2.407 -2.835 1.00 97.06 179 LEU A C 1
ATOM 1371 O O . LEU A 1 179 ? 4.334 3.166 -3.715 1.00 97.06 179 LEU A O 1
ATOM 1375 N N . LEU A 1 180 ? 3.776 1.096 -3.038 1.00 96.06 180 LEU A N 1
ATOM 1376 C CA . LEU A 1 180 ? 4.160 0.434 -4.281 1.00 96.06 180 LEU A CA 1
ATOM 1377 C C . LEU A 1 180 ? 3.213 0.754 -5.435 1.00 96.06 180 LEU A C 1
ATOM 1379 O O . LEU A 1 180 ? 3.662 0.770 -6.579 1.00 96.06 180 LEU A O 1
ATOM 1383 N N . SER A 1 181 ? 1.944 1.062 -5.163 1.00 94.31 181 SER A N 1
ATOM 1384 C CA . SER A 1 181 ? 1.003 1.537 -6.183 1.00 94.31 181 SER A CA 1
ATOM 1385 C C . SER A 1 181 ? 1.474 2.865 -6.782 1.00 94.31 181 SER A C 1
ATOM 1387 O O . SER A 1 181 ? 1.614 2.965 -8.001 1.00 94.31 181 SER A O 1
ATOM 1389 N N . SER A 1 182 ? 1.857 3.835 -5.941 1.00 93.69 182 SER A N 1
ATOM 1390 C CA . SER A 1 182 ? 2.448 5.105 -6.402 1.00 93.69 182 SER A CA 1
ATOM 1391 C C . SER A 1 182 ? 3.771 4.900 -7.152 1.00 93.69 182 SER A C 1
ATOM 1393 O O . SER A 1 182 ? 4.006 5.489 -8.212 1.00 93.69 182 SER A O 1
ATOM 1395 N N . LEU A 1 183 ? 4.653 4.025 -6.651 1.00 94.19 183 LEU A N 1
ATOM 1396 C CA . LEU A 1 183 ? 5.906 3.701 -7.342 1.00 94.19 183 LEU A CA 1
ATOM 1397 C C . LEU A 1 183 ? 5.650 3.084 -8.726 1.00 94.19 183 LEU A C 1
ATOM 1399 O O . LEU A 1 183 ? 6.244 3.522 -9.712 1.00 94.19 183 LEU A O 1
ATOM 1403 N N . ARG A 1 184 ? 4.748 2.102 -8.809 1.00 93.00 184 ARG A N 1
ATOM 1404 C CA . ARG A 1 184 ? 4.368 1.421 -10.051 1.00 93.00 184 ARG A CA 1
ATOM 1405 C C . ARG A 1 184 ? 3.816 2.413 -11.069 1.00 93.00 184 ARG A C 1
ATOM 1407 O O . ARG A 1 184 ? 4.267 2.411 -12.214 1.00 93.00 184 ARG A O 1
ATOM 1414 N N . GLU A 1 185 ? 2.887 3.278 -10.667 1.00 90.94 185 GLU A N 1
ATOM 1415 C CA . GLU A 1 185 ? 2.342 4.312 -11.550 1.00 90.94 185 GLU A CA 1
ATOM 1416 C C . GLU A 1 185 ? 3.452 5.178 -12.147 1.00 90.94 185 GLU A C 1
ATOM 1418 O O . GLU A 1 185 ? 3.506 5.343 -13.364 1.00 90.94 185 GLU A O 1
ATOM 1423 N N . ARG A 1 186 ? 4.406 5.649 -11.337 1.00 91.19 186 ARG A N 1
ATOM 1424 C CA . ARG A 1 186 ? 5.546 6.441 -11.831 1.00 91.19 186 ARG A CA 1
ATOM 1425 C C . ARG A 1 186 ? 6.449 5.650 -12.775 1.00 91.19 186 ARG A C 1
ATOM 1427 O O . ARG A 1 186 ? 6.842 6.165 -13.821 1.00 91.19 186 ARG A O 1
ATOM 1434 N N . MET A 1 187 ? 6.755 4.398 -12.441 1.00 90.19 187 MET A N 1
ATOM 1435 C CA . MET A 1 187 ? 7.618 3.543 -13.260 1.00 90.19 187 MET A CA 1
ATOM 1436 C C . MET A 1 187 ? 7.041 3.281 -14.656 1.00 90.19 187 MET A C 1
ATOM 1438 O O . MET A 1 187 ? 7.793 3.248 -15.634 1.00 90.19 187 MET A O 1
ATOM 1442 N N . TYR A 1 188 ? 5.720 3.106 -14.764 1.00 87.75 188 TYR A N 1
ATOM 1443 C CA . TYR A 1 188 ? 5.065 2.726 -16.020 1.00 87.75 188 TYR A CA 1
ATOM 1444 C C . TYR A 1 188 ? 4.354 3.882 -16.743 1.00 87.75 188 TYR A C 1
ATOM 1446 O O . TYR A 1 188 ? 4.139 3.784 -17.951 1.00 87.75 188 TYR A O 1
ATOM 1454 N N . SER A 1 189 ? 4.084 5.010 -16.078 1.00 83.94 189 SER A N 1
ATOM 1455 C CA . SER A 1 189 ? 3.531 6.228 -16.699 1.00 83.94 189 SER A CA 1
ATOM 1456 C C . SER A 1 189 ? 4.465 6.817 -17.767 1.00 83.94 189 SER A C 1
ATOM 1458 O O . SER A 1 189 ? 4.016 7.350 -18.781 1.00 83.94 189 SER A O 1
ATOM 1460 N N . ILE A 1 190 ? 5.781 6.630 -17.612 1.00 72.50 190 ILE A N 1
ATOM 1461 C CA . ILE A 1 190 ? 6.798 7.180 -18.524 1.00 72.50 190 ILE A CA 1
ATOM 1462 C C . ILE A 1 190 ? 6.801 6.471 -19.901 1.00 72.50 190 ILE A C 1
ATOM 1464 O O . ILE A 1 190 ? 7.405 6.969 -20.851 1.00 72.50 190 ILE A O 1
ATOM 1468 N N . LYS A 1 191 ? 6.120 5.324 -20.075 1.00 58.00 191 LYS A N 1
ATOM 1469 C CA . LYS A 1 191 ? 6.247 4.506 -21.300 1.00 58.00 191 LYS A CA 1
ATOM 1470 C C . LYS A 1 191 ? 4.923 4.074 -21.958 1.00 58.00 191 LYS A C 1
ATOM 1472 O O . LYS A 1 191 ? 4.672 2.874 -22.051 1.00 58.00 191 LYS A O 1
ATOM 1477 N N . PRO A 1 192 ? 4.146 4.976 -22.589 1.00 54.38 192 PRO A N 1
ATOM 1478 C CA . PRO A 1 192 ? 3.121 4.544 -23.544 1.00 54.38 192 PRO A CA 1
ATOM 1479 C C . PRO A 1 192 ? 3.711 4.084 -24.894 1.00 54.38 192 PRO A C 1
ATOM 1481 O O . PRO A 1 192 ? 3.134 3.234 -25.568 1.00 54.38 192 PRO A O 1
ATOM 1484 N N . GLN A 1 193 ? 4.862 4.630 -25.320 1.00 54.53 193 GLN A N 1
ATOM 1485 C CA . GLN A 1 193 ? 5.292 4.542 -26.730 1.00 54.53 193 GLN A CA 1
ATOM 1486 C C . GLN A 1 193 ? 6.441 3.574 -27.050 1.00 54.53 193 GLN A C 1
ATOM 1488 O O . GLN A 1 193 ? 6.521 3.116 -28.184 1.00 54.53 193 GLN A O 1
ATOM 1493 N N . ALA A 1 194 ? 7.309 3.212 -26.101 1.00 54.88 194 ALA A N 1
ATOM 1494 C CA . ALA A 1 194 ? 8.499 2.411 -26.431 1.00 54.88 194 ALA A CA 1
ATOM 1495 C C . ALA A 1 194 ? 8.272 0.884 -26.405 1.00 54.88 194 ALA A C 1
ATOM 1497 O O . ALA A 1 194 ? 8.986 0.151 -27.082 1.00 54.88 194 ALA A O 1
ATOM 1498 N N . TYR A 1 195 ? 7.289 0.388 -25.643 1.00 52.00 195 TYR A N 1
ATOM 1499 C CA . TYR A 1 195 ? 7.081 -1.057 -25.427 1.00 52.00 195 TYR A CA 1
ATOM 1500 C C . TYR A 1 195 ? 5.894 -1.658 -26.192 1.00 52.00 195 TYR A C 1
ATOM 1502 O O . TYR A 1 195 ? 5.733 -2.877 -26.223 1.00 52.00 195 TYR A O 1
ATOM 1510 N N . SER A 1 196 ? 5.077 -0.842 -26.863 1.00 51.62 196 SER A N 1
ATOM 1511 C CA . SER A 1 196 ? 3.915 -1.327 -27.622 1.00 51.62 196 SER A CA 1
ATOM 1512 C C . SER A 1 196 ? 4.282 -2.060 -28.921 1.00 51.62 196 SER A C 1
ATOM 1514 O O . SER A 1 196 ? 3.409 -2.644 -29.560 1.00 51.62 196 SER A O 1
ATOM 1516 N N . HIS A 1 197 ? 5.558 -2.084 -29.321 1.00 51.28 197 HIS A N 1
ATOM 1517 C CA . HIS A 1 197 ? 5.975 -2.664 -30.602 1.00 51.28 197 HIS A CA 1
ATOM 1518 C C . HIS A 1 197 ? 6.344 -4.153 -30.584 1.00 51.28 197 HIS A C 1
ATOM 1520 O O . HIS A 1 197 ? 6.385 -4.761 -31.651 1.00 51.28 197 HIS A O 1
ATOM 1526 N N . THR A 1 198 ? 6.544 -4.789 -29.427 1.00 52.91 198 THR A N 1
ATOM 1527 C CA . THR A 1 198 ? 7.016 -6.190 -29.391 1.00 52.91 198 THR A CA 1
ATOM 1528 C C . THR A 1 198 ? 5.951 -7.226 -29.030 1.00 52.91 198 THR A C 1
ATOM 1530 O O . THR A 1 198 ? 6.136 -8.403 -29.340 1.00 52.91 198 THR A O 1
ATOM 1533 N N . ARG A 1 199 ? 4.800 -6.840 -28.454 1.00 50.38 199 ARG A N 1
ATOM 1534 C CA . ARG A 1 199 ? 3.759 -7.814 -28.051 1.00 50.38 199 ARG A CA 1
ATOM 1535 C C . ARG A 1 199 ? 2.824 -8.255 -29.189 1.00 50.38 199 ARG A C 1
ATOM 1537 O O . ARG A 1 199 ? 2.240 -9.329 -29.102 1.00 50.38 199 ARG A O 1
ATOM 1544 N N . ASN A 1 200 ? 2.749 -7.506 -30.290 1.00 51.25 200 ASN A N 1
ATOM 1545 C CA . ASN A 1 200 ? 1.846 -7.812 -31.411 1.00 51.25 200 ASN A CA 1
ATOM 1546 C C . ASN A 1 200 ? 2.444 -8.709 -32.516 1.00 51.25 200 ASN A C 1
ATOM 1548 O O . ASN A 1 200 ? 1.813 -8.872 -33.556 1.00 51.25 200 ASN A O 1
ATOM 1552 N N . GLN A 1 201 ? 3.623 -9.321 -32.332 1.00 53.09 201 GLN A N 1
ATOM 1553 C CA . GLN A 1 201 ? 4.251 -10.140 -33.389 1.00 53.09 201 GLN A CA 1
ATOM 1554 C C . GLN A 1 201 ? 4.120 -11.668 -33.239 1.00 53.09 201 GLN A C 1
ATOM 1556 O O . GLN A 1 201 ? 4.617 -12.386 -34.102 1.00 53.09 201 GLN A O 1
ATOM 1561 N N . ARG A 1 202 ? 3.458 -12.214 -32.203 1.00 48.25 202 ARG A N 1
ATOM 1562 C CA . ARG A 1 202 ? 3.419 -13.685 -31.992 1.00 48.25 202 ARG A CA 1
ATOM 1563 C C . ARG A 1 202 ? 2.064 -14.386 -32.087 1.00 48.25 202 ARG A C 1
ATOM 1565 O O . ARG A 1 202 ? 2.018 -15.599 -31.924 1.00 48.25 202 ARG A O 1
ATOM 1572 N N . THR A 1 203 ? 0.994 -13.697 -32.466 1.00 50.12 203 THR A N 1
ATOM 1573 C CA . THR A 1 203 ? -0.301 -14.345 -32.755 1.00 50.12 203 THR A CA 1
ATOM 1574 C C . THR A 1 203 ? -0.883 -13.915 -34.096 1.00 50.12 203 THR A C 1
ATOM 1576 O O . THR A 1 203 ? -2.075 -13.667 -34.227 1.00 50.12 203 THR A O 1
ATOM 1579 N N . THR A 1 204 ? -0.071 -13.927 -35.155 1.00 47.53 204 THR A N 1
ATOM 1580 C CA . THR A 1 204 ? -0.597 -14.039 -36.526 1.00 47.53 204 THR A CA 1
ATOM 1581 C C . THR A 1 204 ? -0.882 -15.510 -36.841 1.00 47.53 204 THR A C 1
ATOM 1583 O O . THR A 1 204 ? -0.340 -16.095 -37.777 1.00 47.53 204 THR A O 1
ATOM 1586 N N . GLN A 1 205 ? -1.735 -16.143 -36.031 1.00 47.38 205 GLN A N 1
ATOM 1587 C CA . GLN A 1 205 ? -2.372 -17.399 -36.399 1.00 47.38 205 GLN A CA 1
ATOM 1588 C C . GLN A 1 205 ? -3.559 -17.037 -37.297 1.00 47.38 205 GLN A C 1
ATOM 1590 O O . GLN A 1 205 ? -4.602 -16.596 -36.827 1.00 47.38 205 GLN A O 1
ATOM 1595 N N . ARG A 1 206 ? -3.311 -17.128 -38.610 1.00 46.12 206 ARG A N 1
ATOM 1596 C CA . ARG A 1 206 ? -4.257 -17.136 -39.741 1.00 46.12 206 ARG A CA 1
ATOM 1597 C C . ARG A 1 206 ? -5.740 -17.005 -39.352 1.00 46.12 206 ARG A C 1
ATOM 1599 O O . ARG A 1 206 ? -6.434 -18.010 -39.226 1.00 46.12 206 ARG A O 1
ATOM 1606 N N . GLN A 1 207 ? -6.245 -15.776 -39.278 1.00 50.16 207 GLN A N 1
ATOM 1607 C CA . GLN A 1 207 ? -7.657 -15.537 -39.567 1.00 50.16 207 GLN A CA 1
ATOM 1608 C C . GLN A 1 207 ? -7.814 -15.235 -41.065 1.00 50.16 207 GLN A C 1
ATOM 1610 O O . GLN A 1 207 ? -7.001 -14.487 -41.618 1.00 50.16 207 GLN A O 1
ATOM 1615 N N . PRO A 1 208 ? -8.800 -15.838 -41.754 1.00 49.59 208 PRO A N 1
ATOM 1616 C CA . PRO A 1 208 ? -9.034 -15.592 -43.168 1.00 49.59 208 PRO A CA 1
ATOM 1617 C C . PRO A 1 208 ? -9.435 -14.130 -43.392 1.00 49.59 208 PRO A C 1
ATOM 1619 O O . PRO A 1 208 ? -10.315 -13.588 -42.726 1.00 49.59 208 PRO A O 1
ATOM 1622 N N . LEU A 1 209 ? -8.751 -13.501 -44.345 1.00 49.22 209 LEU A N 1
ATOM 1623 C CA . LEU A 1 209 ? -8.957 -12.129 -44.790 1.00 49.22 209 LEU A CA 1
ATOM 1624 C C . LEU A 1 209 ? -10.422 -11.910 -45.200 1.00 49.22 209 LEU A C 1
ATOM 1626 O O . LEU A 1 209 ? -10.845 -12.313 -46.281 1.00 49.22 209 LEU A O 1
ATOM 1630 N N . SER A 1 210 ? -11.193 -11.225 -44.356 1.00 55.66 210 SER A N 1
ATOM 1631 C CA . SER A 1 210 ? -12.467 -10.641 -44.771 1.00 55.66 210 SER A CA 1
ATOM 1632 C C . SER A 1 210 ? -12.164 -9.445 -45.685 1.00 55.66 210 SER A C 1
ATOM 1634 O O . SER A 1 210 ? -11.701 -8.399 -45.234 1.00 55.66 210 SER A O 1
ATOM 1636 N N . LEU A 1 211 ? -12.437 -9.603 -46.983 1.00 59.19 211 LEU A N 1
ATOM 1637 C CA . LEU A 1 211 ? -12.239 -8.611 -48.053 1.00 59.19 211 LEU A CA 1
ATOM 1638 C C . LEU A 1 211 ? -13.171 -7.378 -47.968 1.00 59.19 211 LEU A C 1
ATOM 1640 O O . LEU A 1 211 ? -13.257 -6.596 -48.914 1.00 59.19 211 LEU A O 1
ATOM 1644 N N . SER A 1 212 ? -13.893 -7.175 -46.864 1.00 54.97 212 SER A N 1
ATOM 1645 C CA . SER A 1 212 ? -14.964 -6.172 -46.777 1.00 54.97 212 SER A CA 1
ATOM 1646 C C . SER A 1 212 ? -14.495 -4.745 -46.451 1.00 54.97 212 SER A C 1
ATOM 1648 O O . SER A 1 212 ? -15.232 -3.793 -46.705 1.00 54.97 212 SER A O 1
ATOM 1650 N N . THR A 1 213 ? -13.264 -4.542 -45.970 1.00 53.25 213 THR A N 1
ATOM 1651 C CA . THR A 1 213 ? -12.757 -3.208 -45.579 1.00 53.25 213 THR A CA 1
ATOM 1652 C C . THR A 1 213 ? -11.890 -2.504 -46.626 1.00 53.25 213 THR A C 1
ATOM 1654 O O . THR A 1 213 ? -11.538 -1.339 -46.442 1.00 53.25 213 THR A O 1
ATOM 1657 N N . LEU A 1 214 ? -11.633 -3.119 -47.786 1.00 52.75 214 LEU A N 1
ATOM 1658 C CA . LEU A 1 214 ? -10.815 -2.517 -48.853 1.00 52.75 214 LEU A CA 1
ATOM 1659 C C . LEU A 1 214 ? -11.565 -1.483 -49.722 1.00 52.75 214 LEU A C 1
ATOM 1661 O O . LEU A 1 214 ? -11.039 -1.009 -50.725 1.00 52.75 214 LEU A O 1
ATOM 1665 N N . ARG A 1 215 ? -12.796 -1.100 -49.354 1.00 55.50 215 ARG A N 1
ATOM 1666 C CA . ARG A 1 215 ? -13.666 -0.254 -50.193 1.00 55.50 215 ARG A CA 1
ATOM 1667 C C . ARG A 1 215 ? -13.770 1.222 -49.795 1.00 55.50 215 ARG A C 1
ATOM 1669 O O . ARG A 1 215 ? -14.506 1.951 -50.451 1.00 55.50 215 ARG A O 1
ATOM 1676 N N . ARG A 1 216 ? -13.050 1.700 -48.769 1.00 54.28 216 ARG A N 1
ATOM 1677 C CA . ARG A 1 216 ? -13.186 3.100 -48.292 1.00 54.28 216 ARG A CA 1
ATOM 1678 C C . ARG A 1 216 ? -12.006 4.048 -48.518 1.00 54.28 216 ARG A C 1
ATOM 1680 O O . ARG A 1 216 ? -12.129 5.212 -48.161 1.00 54.28 216 ARG A O 1
ATOM 1687 N N . HIS A 1 217 ? -10.929 3.626 -49.184 1.00 46.69 217 HIS A N 1
ATOM 1688 C CA . HIS A 1 217 ? -9.772 4.506 -49.441 1.00 46.69 217 HIS A CA 1
ATOM 1689 C C . HIS A 1 217 ? -9.466 4.817 -50.918 1.00 46.69 217 HIS A C 1
ATOM 1691 O O . HIS A 1 217 ? -8.405 5.352 -51.221 1.00 46.69 217 HIS A O 1
ATOM 1697 N N . ALA A 1 218 ? -10.410 4.594 -51.837 1.00 50.97 218 ALA A N 1
ATOM 1698 C CA . ALA A 1 218 ? -10.214 4.849 -53.272 1.00 50.97 218 ALA A CA 1
ATOM 1699 C C . ALA A 1 218 ? -11.012 6.047 -53.839 1.00 50.97 218 ALA A C 1
ATOM 1701 O O . ALA A 1 218 ? -11.425 6.011 -54.992 1.00 50.97 218 ALA A O 1
ATOM 1702 N N . THR A 1 219 ? -11.250 7.117 -53.068 1.00 52.59 219 THR A N 1
ATOM 1703 C CA . THR A 1 219 ? -11.952 8.323 -53.584 1.00 52.59 219 THR A CA 1
ATOM 1704 C C . THR A 1 219 ? -11.252 9.658 -53.326 1.00 52.59 219 THR A C 1
ATOM 1706 O O . THR A 1 219 ? -11.837 10.709 -53.568 1.00 52.59 219 THR A O 1
ATOM 1709 N N . ARG A 1 220 ? -9.979 9.675 -52.904 1.00 51.59 220 ARG A N 1
ATOM 1710 C CA . ARG A 1 220 ? -9.227 10.937 -52.714 1.00 51.59 220 ARG A CA 1
ATOM 1711 C C . ARG A 1 220 ? -7.891 11.025 -53.459 1.00 51.59 220 ARG A C 1
ATOM 1713 O O . ARG A 1 220 ? -7.008 11.755 -53.034 1.00 51.59 220 ARG A O 1
ATOM 1720 N N . SER A 1 221 ? -7.749 10.338 -54.592 1.00 52.03 221 SER A N 1
ATOM 1721 C CA . SER A 1 221 ? -6.563 10.478 -55.454 1.00 52.03 221 SER A CA 1
ATOM 1722 C C . SER A 1 221 ? -6.928 10.485 -56.940 1.00 52.03 221 SER A C 1
ATOM 1724 O O . SER A 1 221 ? -6.591 9.580 -57.690 1.00 52.03 221 SER A O 1
ATOM 1726 N N . VAL A 1 222 ? -7.678 11.505 -57.367 1.00 54.84 222 VAL A N 1
ATOM 1727 C CA . VAL A 1 222 ? -7.829 11.831 -58.803 1.00 54.84 222 VAL A CA 1
ATOM 1728 C C . VAL A 1 222 ? -7.803 13.347 -59.070 1.00 54.84 222 VAL A C 1
ATOM 1730 O O . VAL A 1 222 ? -7.692 13.776 -60.213 1.00 54.84 222 VAL A O 1
ATOM 1733 N N . ALA A 1 223 ? -7.829 14.191 -58.030 1.00 53.16 223 ALA A N 1
ATOM 1734 C CA . ALA A 1 223 ? -7.840 15.648 -58.191 1.00 53.16 223 ALA A CA 1
ATOM 1735 C C . ALA A 1 223 ? -6.462 16.265 -58.520 1.00 53.16 223 ALA A C 1
ATOM 1737 O O . ALA A 1 223 ? -6.413 17.388 -59.009 1.00 53.16 223 ALA A O 1
ATOM 1738 N N . CYS A 1 224 ? -5.348 15.546 -58.322 1.00 52.34 224 CYS A N 1
ATOM 1739 C CA . CYS A 1 224 ? -4.000 16.073 -58.600 1.00 52.34 224 CYS A CA 1
ATOM 1740 C C . CYS A 1 224 ? -3.460 15.774 -60.008 1.00 52.34 224 CYS A C 1
ATOM 1742 O O . CYS A 1 224 ? -2.439 16.338 -60.387 1.00 52.34 224 CYS A O 1
ATOM 1744 N N . LEU A 1 225 ? -4.127 14.941 -60.814 1.00 52.12 225 LEU A N 1
ATOM 1745 C CA . LEU A 1 225 ? -3.644 14.611 -62.166 1.00 52.12 225 LEU A CA 1
ATOM 1746 C C . LEU A 1 225 ? -4.079 15.612 -63.245 1.00 52.12 225 LEU A C 1
ATOM 1748 O O . LEU A 1 225 ? -3.595 15.553 -64.372 1.00 52.12 225 LEU A O 1
ATOM 1752 N N . ARG A 1 226 ? -4.971 16.559 -62.926 1.00 50.88 226 ARG A N 1
ATOM 1753 C CA . ARG A 1 226 ? -5.540 17.474 -63.930 1.00 50.88 226 ARG A CA 1
ATOM 1754 C C . ARG A 1 226 ? -4.742 18.768 -64.146 1.00 50.88 226 ARG A C 1
ATOM 1756 O O . ARG A 1 226 ? -5.081 19.527 -65.049 1.00 50.88 226 ARG A O 1
ATOM 1763 N N . ASN A 1 227 ? -3.667 18.999 -63.387 1.00 54.72 227 ASN A N 1
ATOM 1764 C CA . ASN A 1 227 ? -2.857 20.221 -63.496 1.00 54.72 227 ASN A CA 1
ATOM 1765 C C . ASN A 1 227 ? -1.545 20.061 -64.284 1.00 54.72 227 ASN A C 1
ATOM 1767 O O . ASN A 1 227 ? -0.865 21.055 -64.518 1.00 54.72 227 ASN A O 1
ATOM 1771 N N . THR A 1 228 ? -1.202 18.860 -64.758 1.00 54.84 228 THR A N 1
ATOM 1772 C CA . THR A 1 228 ? 0.097 18.611 -65.414 1.00 54.84 228 THR A CA 1
ATOM 1773 C C . THR A 1 228 ? 0.102 18.801 -66.937 1.00 54.84 228 THR A C 1
ATOM 1775 O O . THR A 1 228 ? 1.158 18.708 -67.546 1.00 54.84 228 THR A O 1
ATOM 1778 N N . PHE A 1 229 ? -1.035 19.125 -67.569 1.00 55.91 229 PHE A N 1
ATOM 1779 C CA . PHE A 1 229 ? -1.141 19.258 -69.037 1.00 55.91 229 PHE A CA 1
ATOM 1780 C C . PHE A 1 229 ? -1.377 20.691 -69.554 1.00 55.91 229 PHE A C 1
ATOM 1782 O O . PHE A 1 229 ? -1.824 20.870 -70.682 1.00 55.91 229 PHE A O 1
ATOM 1789 N N . ARG A 1 230 ? -1.098 21.740 -68.765 1.00 56.84 230 ARG A N 1
ATOM 1790 C CA . ARG A 1 230 ? -1.331 23.141 -69.191 1.00 56.84 230 ARG A CA 1
ATOM 1791 C C . ARG A 1 230 ? -0.104 24.056 -69.198 1.00 56.84 230 ARG A C 1
ATOM 1793 O O . ARG A 1 230 ? -0.256 25.266 -69.070 1.00 56.84 230 ARG A O 1
ATOM 1800 N N . ARG A 1 231 ? 1.107 23.530 -69.387 1.00 54.84 231 ARG A N 1
ATOM 1801 C CA . ARG A 1 231 ? 2.278 24.382 -69.662 1.00 54.84 231 ARG A CA 1
ATOM 1802 C C . ARG A 1 231 ? 3.178 23.795 -70.740 1.00 54.84 231 ARG A C 1
ATOM 1804 O O . ARG A 1 231 ? 4.191 23.192 -70.420 1.00 54.84 231 ARG A O 1
ATOM 1811 N N . THR A 1 232 ? 2.800 24.035 -71.992 1.00 48.09 232 THR A N 1
ATOM 1812 C CA . THR A 1 232 ? 3.716 24.090 -73.143 1.00 48.09 232 THR A CA 1
ATOM 1813 C C . THR A 1 232 ? 2.983 24.696 -74.336 1.00 48.09 232 THR A C 1
ATOM 1815 O O . THR A 1 232 ? 2.480 23.955 -75.165 1.00 48.09 232 THR A O 1
ATOM 1818 N N . VAL A 1 233 ? 2.898 26.028 -74.412 1.00 53.19 233 VAL A N 1
ATOM 1819 C CA . VAL A 1 233 ? 2.940 26.792 -75.676 1.00 53.19 233 VAL A CA 1
ATOM 1820 C C . VAL A 1 233 ? 3.438 28.206 -75.335 1.00 53.19 233 VAL A C 1
ATOM 1822 O O . VAL A 1 233 ? 2.964 28.776 -74.354 1.00 53.19 233 VAL A O 1
ATOM 1825 N N . THR A 1 234 ? 4.348 28.693 -76.188 1.00 52.59 234 THR A N 1
ATOM 1826 C CA . THR A 1 234 ? 5.061 29.987 -76.277 1.00 52.59 234 THR A CA 1
ATOM 1827 C C . THR A 1 234 ? 6.230 30.202 -75.335 1.00 52.59 234 THR A C 1
ATOM 1829 O O . THR A 1 234 ? 5.986 30.482 -74.142 1.00 52.59 234 THR A O 1
#

Foldseek 3Di:
DKWFWPDPPLQATFIADPVVRAGFKGKHKDQPPPPPPPPPPDDDDDDDDDDDDPDPPPPPFRDKIKMFIAGRVGDGQKMFIDRPLWGQWIDGHPDIDGTDVQFWVPVPWDDDPFFIWIAGPVRWIWTQGLLAIFIFDPPPPPPDRDTDGQDDPPDDNTIGDPPVPDPSCPRSVSVVVNSVVSVSCVVNVVDPDDPPPPPPPPPPPDDDDPPPPPPPPPDPPDVPPPPPPPDDDD

pLDDT: mean 77.27, std 21.06, range [38.22, 98.62]

Organism: NCBI:txid1314785